Protein AF-A0A2E5DE38-F1 (afdb_monomer)

Sequence (258 aa):
MAAGGYLSNTHIRLGDSFLETVCPTDTAWKNSSTQTRLLERHGDCGYMAIVQVPDVSLASRSMAEQGSGRGIVAGDWNVCPGSPGTGLAGVESGRYVLGEPLPKEPDTLSGVNVQFHPVDFGTLAEIQENWPGQGDFPTNKGAYFPAGNTWQNDVNARPHGRVTTGF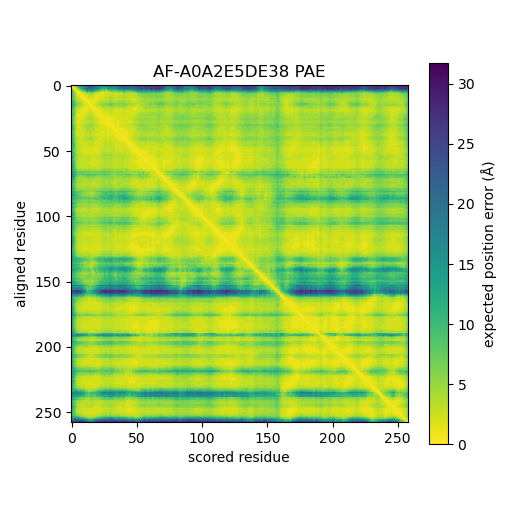AAVEIAPRDGDPEEICQRWMNGLGAGCSINPEEPTVLRLSGGQTMRFIEPQPDKKTGVVGVDLWAAPGCDRKFDSMNFCGVTWTLVDHPSE

Solvent-accessible surface area (backbone atoms only — not comparable to full-atom values): 13798 Å² total; per-residue (Å²): 111,57,90,81,65,39,43,50,69,48,75,47,78,32,56,97,49,66,49,77,48,75,44,72,28,72,64,20,57,77,64,62,33,75,66,44,56,46,35,76,74,61,46,60,59,34,56,65,51,79,44,82,37,79,47,49,20,60,26,44,47,47,44,23,65,39,77,85,45,79,35,69,76,47,39,40,34,38,38,24,64,44,53,79,35,73,43,66,64,77,60,45,73,48,77,54,58,92,46,51,70,76,74,82,59,86,67,35,30,17,30,34,43,41,28,33,54,34,76,46,56,24,20,33,38,30,43,33,27,39,28,55,45,51,91,47,62,76,76,42,64,32,30,47,65,79,76,32,25,50,56,43,70,54,63,84,77,55,74,54,52,75,55,34,46,22,67,39,32,41,28,30,15,24,81,52,78,57,35,44,62,29,33,48,45,51,45,64,14,63,41,81,65,41,49,63,45,88,92,43,53,25,34,33,37,39,60,80,73,29,37,42,36,36,39,82,54,53,89,98,54,78,54,11,32,39,33,38,32,27,21,39,24,87,92,37,77,77,88,57,61,64,48,79,54,58,67,20,39,38,32,56,37,78,63,81,80,129

Secondary structure (DSSP, 8-state):
--TTSSEEEEEEEETTEEEEEEEE-HHHHHTT-HHHHHHHHHSS-B-EEEEE-S-HHHHHHHHHTSTT---EEEEEEEEEES-TTS--TT-EEEE--TTPPPP--TTEEEEEEEEE-HHHHSSEEEEEEEES-GGGTTS-----GGG-TTTTTTSSS---BTTEEEEEEEEEE-SSS-HHHHHHHHHHHH-TT-EEETTEEEEEEPTTS-EEEE-PPPTTS--EEEEEEEEEPTT---S-SEEEETTEEEEE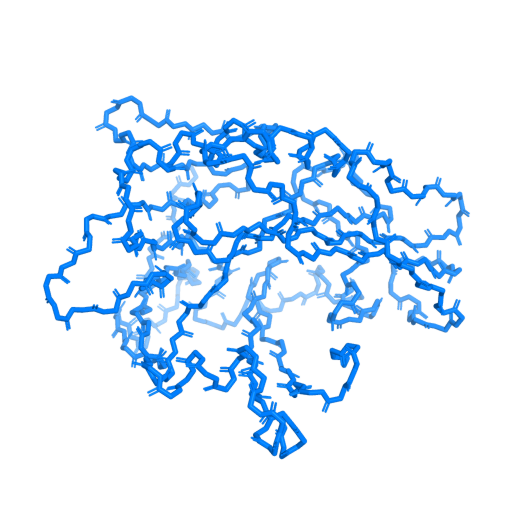EPPPP-

Foldseek 3Di:
DPPPQQWDWDWDDAALDTDIDIDGDPVCVVVVHPVNVVCVVANQDAFEDEAEALWQLQLQVLLCCFDPNVGFPFKKKWKDFAAQQPWQPPIDMDGDDRNDTWDADPRMKMKMKTWDDCQGQQHTYIYMYIPDASVVPPVGQGAPPVNISNSNVCNPVDDNPLWFNGWQEWEFARPDDDLLNSLVSSCSNRPDQWDADPVQSNWIQHNVNHIYGYDHDDPPADGTTAETETETDPPHPNPDQWDDDSNHIYGYDHDPDD

pLDDT: mean 88.35, std 11.02, range [34.78, 98.62]

Mean predicted aligned error: 5.44 Å

Radius of gyration: 17.99 Å; Cα contacts (8 Å, |Δi|>4): 592; chains: 1; bounding box: 47×46×49 Å

Nearest PDB structures (foldseek):
  3zi1-assembly1_A  TM=4.438E-01  e=8.861E-05  Homo sapiens
  5ywg-assembly1_B  TM=5.380E-01  e=1.155E-03  Arabidopsis thaliana
  5ywk-assembly1_A  TM=5.449E-01  e=1.155E-03  Arabidopsis thaliana
  7x8e-assembly3_D-3  TM=5.743E-01  e=1.962E-01  Pseudomonas fluorescens

Structure (mmCIF, N/CA/C/O backbone):
data_AF-A0A2E5DE38-F1
#
_entry.id   AF-A0A2E5DE38-F1
#
loop_
_atom_site.group_PDB
_atom_site.id
_atom_site.type_symbol
_atom_site.label_atom_id
_atom_site.label_alt_id
_atom_site.label_comp_id
_atom_site.label_asym_id
_atom_site.label_entity_id
_atom_site.label_seq_id
_atom_site.pdbx_PDB_ins_code
_atom_site.Cartn_x
_atom_site.Cartn_y
_atom_site.Cartn_z
_atom_site.occupancy
_atom_site.B_iso_or_equiv
_atom_site.auth_seq_id
_atom_site.auth_comp_id
_atom_site.auth_asym_id
_atom_site.auth_atom_id
_atom_site.pdbx_PDB_model_num
ATOM 1 N N . MET A 1 1 ? 15.649 -5.491 -1.114 1.00 34.78 1 MET A N 1
ATOM 2 C CA . MET A 1 1 ? 16.265 -4.713 -0.016 1.00 34.78 1 MET A CA 1
ATOM 3 C C . MET A 1 1 ? 15.831 -3.274 -0.187 1.00 34.78 1 MET A C 1
ATOM 5 O O . MET A 1 1 ? 16.042 -2.744 -1.271 1.00 34.78 1 MET A O 1
ATOM 9 N N . ALA A 1 2 ? 15.197 -2.675 0.822 1.00 40.34 2 ALA A N 1
ATOM 10 C CA . ALA A 1 2 ? 14.827 -1.262 0.783 1.00 40.34 2 ALA A CA 1
ATOM 11 C C . ALA A 1 2 ? 16.063 -0.390 0.482 1.00 40.34 2 ALA A C 1
ATOM 13 O O . ALA A 1 2 ? 17.106 -0.511 1.136 1.00 40.34 2 ALA A O 1
ATOM 14 N N . ALA A 1 3 ? 15.957 0.448 -0.548 1.00 44.53 3 ALA A N 1
ATOM 15 C CA . ALA A 1 3 ? 17.033 1.303 -1.026 1.00 44.53 3 ALA A CA 1
ATOM 16 C C . ALA A 1 3 ? 17.465 2.275 0.089 1.00 44.53 3 ALA A C 1
ATOM 18 O O . ALA A 1 3 ? 16.695 3.124 0.526 1.00 44.53 3 ALA A O 1
ATOM 19 N N . GLY A 1 4 ? 18.693 2.120 0.590 1.00 57.31 4 GLY A N 1
ATOM 20 C CA . GLY A 1 4 ? 19.307 3.051 1.545 1.00 57.31 4 GLY A CA 1
ATOM 21 C C . GLY A 1 4 ? 19.894 2.423 2.810 1.00 57.31 4 GLY A C 1
ATOM 22 O O . GLY A 1 4 ? 20.595 3.115 3.538 1.00 57.31 4 GLY A O 1
ATOM 23 N N . GLY A 1 5 ? 19.646 1.139 3.097 1.00 72.81 5 GLY A N 1
ATOM 24 C CA . GLY A 1 5 ? 20.244 0.456 4.260 1.00 72.81 5 GLY A CA 1
ATOM 25 C C . GLY A 1 5 ? 19.697 0.897 5.629 1.00 72.81 5 GLY A C 1
ATOM 26 O O . GLY A 1 5 ? 20.216 0.484 6.665 1.00 72.81 5 GLY A O 1
ATOM 27 N N . TYR A 1 6 ? 18.640 1.714 5.649 1.00 85.00 6 TYR A N 1
ATOM 28 C CA . TYR A 1 6 ? 17.947 2.156 6.867 1.00 85.00 6 TYR A CA 1
ATOM 29 C C . TYR A 1 6 ? 16.904 1.153 7.364 1.00 85.00 6 TYR A C 1
ATOM 31 O O . TYR A 1 6 ? 16.484 1.216 8.515 1.00 85.00 6 TYR A O 1
ATOM 39 N N . LEU A 1 7 ? 16.468 0.232 6.511 1.00 88.44 7 LEU A N 1
ATOM 40 C CA . LEU A 1 7 ? 15.405 -0.710 6.822 1.00 88.44 7 LEU A CA 1
ATOM 41 C C . LEU A 1 7 ? 15.826 -2.113 6.400 1.00 88.44 7 LEU A C 1
ATOM 43 O O . LEU A 1 7 ? 16.381 -2.307 5.319 1.00 88.44 7 LEU A O 1
ATOM 47 N N . SER A 1 8 ? 15.538 -3.082 7.260 1.00 88.38 8 SER A N 1
ATOM 48 C CA . SER A 1 8 ? 15.478 -4.495 6.904 1.00 88.38 8 SER A CA 1
ATOM 49 C C . SER A 1 8 ? 14.017 -4.860 6.709 1.00 88.38 8 SER A C 1
ATOM 51 O O . SER A 1 8 ? 13.202 -4.607 7.594 1.00 88.38 8 SER A O 1
ATOM 53 N N . ASN A 1 9 ? 13.686 -5.434 5.558 1.00 86.62 9 ASN A N 1
ATOM 54 C CA . ASN A 1 9 ? 12.325 -5.818 5.225 1.00 86.62 9 ASN A CA 1
ATOM 55 C C . ASN A 1 9 ? 12.216 -7.306 4.888 1.00 86.62 9 ASN A C 1
ATOM 57 O O . ASN A 1 9 ? 13.127 -7.899 4.310 1.00 86.62 9 ASN A O 1
ATOM 61 N N . THR A 1 10 ? 11.084 -7.903 5.249 1.00 86.38 10 THR A N 1
ATOM 62 C CA . THR A 1 10 ? 10.680 -9.249 4.836 1.00 86.38 10 THR A CA 1
ATOM 63 C C . THR A 1 10 ? 9.296 -9.172 4.215 1.00 86.38 10 THR A C 1
ATOM 65 O O . THR A 1 10 ? 8.406 -8.520 4.749 1.00 86.38 10 THR A O 1
ATOM 68 N N . HIS A 1 11 ? 9.106 -9.866 3.097 1.00 84.69 11 HIS A N 1
ATOM 69 C CA . HIS A 1 11 ? 7.808 -9.976 2.445 1.00 84.69 11 HIS A CA 1
ATOM 70 C C . HIS A 1 11 ? 7.230 -11.365 2.699 1.00 84.69 11 HIS A C 1
ATOM 72 O O . HIS A 1 11 ? 7.828 -12.375 2.319 1.00 84.69 11 HIS A O 1
ATOM 78 N N . ILE A 1 12 ? 6.056 -11.417 3.318 1.00 84.12 12 ILE A N 1
ATOM 79 C CA . ILE A 1 12 ? 5.270 -12.633 3.506 1.00 84.12 12 ILE A CA 1
ATOM 80 C C . ILE A 1 12 ? 4.168 -12.619 2.454 1.00 84.12 12 ILE A C 1
ATOM 82 O O . ILE A 1 12 ? 3.332 -11.722 2.425 1.00 84.12 12 ILE A O 1
ATOM 86 N N . ARG A 1 13 ? 4.173 -13.606 1.560 1.00 79.69 13 ARG A N 1
ATOM 87 C CA . ARG A 1 13 ? 3.192 -13.677 0.472 1.00 79.69 13 ARG A CA 1
ATOM 88 C C . ARG A 1 13 ? 1.842 -14.151 0.993 1.00 79.69 13 ARG A C 1
ATOM 90 O O . ARG A 1 13 ? 1.793 -15.149 1.708 1.00 79.69 13 ARG A O 1
ATOM 97 N N . LEU A 1 14 ? 0.767 -13.485 0.584 1.00 81.69 14 LEU A N 1
ATOM 98 C CA . LEU A 1 14 ? -0.610 -13.818 0.947 1.00 81.69 14 LEU A CA 1
ATOM 99 C C . LEU A 1 14 ? -1.487 -13.693 -0.304 1.00 81.69 14 LEU A C 1
ATOM 101 O O . LEU A 1 14 ? -1.903 -12.598 -0.671 1.00 81.69 14 LEU A O 1
ATOM 105 N N . GLY A 1 15 ? -1.733 -14.819 -0.978 1.00 79.19 15 GLY A N 1
ATOM 106 C CA . GLY A 1 15 ? -2.467 -14.826 -2.246 1.00 79.19 15 GLY A CA 1
ATOM 107 C C . GLY A 1 15 ? -1.678 -14.165 -3.372 1.00 79.19 15 GLY A C 1
ATOM 108 O O . GLY A 1 15 ? -0.535 -14.544 -3.640 1.00 79.19 15 GLY A O 1
ATOM 109 N N . ASP A 1 16 ? -2.289 -13.187 -4.033 1.00 77.94 16 ASP A N 1
ATOM 110 C CA . ASP A 1 16 ? -1.681 -12.295 -5.030 1.00 77.94 16 ASP A CA 1
ATOM 111 C C . ASP A 1 16 ? -0.950 -11.088 -4.410 1.00 77.94 16 ASP A C 1
ATOM 113 O O . ASP A 1 16 ? -0.165 -10.427 -5.088 1.00 77.94 16 ASP A O 1
ATOM 117 N N . SER A 1 17 ? -1.128 -10.876 -3.110 1.00 83.69 17 SER A N 1
ATOM 118 C CA . SER A 1 17 ? -0.640 -9.741 -2.334 1.00 83.69 17 SER A CA 1
ATOM 119 C C . SER A 1 17 ? 0.489 -10.152 -1.373 1.00 83.69 17 SER A C 1
ATOM 121 O O . SER A 1 17 ? 0.956 -11.301 -1.362 1.00 83.69 17 SER A O 1
ATOM 123 N N . PHE A 1 18 ? 0.966 -9.221 -0.545 1.00 85.56 18 PHE A N 1
ATOM 124 C CA . PHE A 1 18 ? 1.976 -9.504 0.477 1.00 85.56 18 PHE A CA 1
ATOM 125 C C . PHE A 1 18 ? 1.808 -8.631 1.718 1.00 85.56 18 PHE A C 1
ATOM 127 O O . PHE A 1 18 ? 1.312 -7.511 1.659 1.00 85.56 18 PHE A O 1
ATOM 134 N N . LEU A 1 19 ? 2.270 -9.160 2.844 1.00 89.75 19 LEU A N 1
ATOM 135 C CA . LEU A 1 19 ? 2.581 -8.402 4.043 1.00 89.75 19 LEU A CA 1
ATOM 136 C C . LEU A 1 19 ? 4.065 -8.050 4.005 1.00 89.75 19 LEU A C 1
ATOM 138 O O . LEU A 1 19 ? 4.909 -8.945 3.958 1.00 89.75 19 LEU A O 1
ATOM 142 N N . GLU A 1 20 ? 4.390 -6.765 4.055 1.00 90.69 20 GLU A N 1
ATOM 143 C CA . GLU A 1 20 ? 5.756 -6.323 4.308 1.00 90.69 20 GLU A CA 1
ATOM 144 C C . GLU A 1 20 ? 5.940 -6.070 5.807 1.00 90.69 20 GLU A C 1
ATOM 146 O O . GLU A 1 20 ? 5.238 -5.259 6.409 1.00 90.69 20 GLU A O 1
ATOM 151 N N . THR A 1 21 ? 6.892 -6.770 6.421 1.00 91.50 21 THR A N 1
ATOM 152 C CA . THR A 1 21 ? 7.373 -6.447 7.764 1.00 91.50 21 THR A CA 1
ATOM 153 C C . THR A 1 21 ? 8.684 -5.696 7.644 1.00 91.50 21 THR A C 1
ATOM 155 O O . THR A 1 21 ? 9.598 -6.116 6.932 1.00 91.50 21 THR A O 1
ATOM 158 N N . VAL A 1 22 ? 8.776 -4.564 8.334 1.00 90.94 22 VAL A N 1
ATOM 159 C CA . VAL A 1 22 ? 9.909 -3.650 8.219 1.00 90.94 22 VAL A CA 1
ATOM 160 C C . VAL A 1 22 ? 10.449 -3.338 9.605 1.00 90.94 22 VAL A C 1
ATOM 162 O O . VAL A 1 22 ? 9.696 -2.997 10.513 1.00 90.94 22 VAL A O 1
ATOM 165 N N . CYS A 1 23 ? 11.766 -3.432 9.757 1.00 92.00 23 CYS A N 1
ATOM 166 C CA . CYS A 1 23 ? 12.478 -3.082 10.976 1.00 92.00 23 CYS A CA 1
ATOM 167 C C . CYS A 1 23 ? 13.606 -2.085 10.657 1.00 92.00 23 CYS A C 1
ATOM 169 O O . CYS A 1 23 ? 14.393 -2.338 9.736 1.00 92.00 23 CYS A O 1
ATOM 171 N N . PRO A 1 24 ? 13.718 -0.954 11.378 1.00 93.50 24 PRO A N 1
ATOM 172 C CA . PRO A 1 24 ? 14.843 -0.039 11.222 1.00 93.50 24 PRO A CA 1
ATOM 173 C C . PRO A 1 24 ? 16.179 -0.690 11.587 1.00 93.50 24 PRO A C 1
ATOM 175 O O . PRO A 1 24 ? 16.283 -1.407 12.579 1.00 93.50 24 PRO A O 1
ATOM 178 N N . THR A 1 25 ? 17.218 -0.412 10.802 1.00 94.19 25 THR A N 1
ATOM 179 C CA . THR A 1 25 ? 18.588 -0.862 11.091 1.00 94.19 25 THR A CA 1
ATOM 180 C C . THR A 1 25 ? 19.239 -0.010 12.181 1.00 94.19 25 THR A C 1
ATOM 182 O O . THR A 1 25 ? 18.780 1.089 12.493 1.00 94.19 25 THR A O 1
ATOM 185 N N . ASP A 1 26 ? 20.382 -0.453 12.708 1.00 93.25 26 ASP A N 1
ATOM 186 C CA . ASP A 1 26 ? 21.173 0.324 13.675 1.00 93.25 26 ASP A CA 1
ATOM 187 C C . ASP A 1 26 ? 21.533 1.725 13.158 1.00 93.25 26 ASP A C 1
ATOM 189 O O . ASP A 1 26 ? 21.569 2.698 13.912 1.00 93.25 26 ASP A O 1
ATOM 193 N N . THR A 1 27 ? 21.755 1.855 11.845 1.00 93.19 27 THR A N 1
ATOM 194 C CA . THR A 1 27 ? 22.021 3.156 11.214 1.00 93.19 27 THR A CA 1
ATOM 195 C C . THR A 1 27 ? 20.797 4.069 11.286 1.00 93.19 27 THR A C 1
ATOM 197 O O . THR A 1 27 ? 20.932 5.266 11.542 1.00 93.19 27 THR A O 1
ATOM 200 N N . ALA A 1 28 ? 19.594 3.516 11.122 1.00 93.75 28 ALA A N 1
ATOM 201 C CA . ALA A 1 28 ? 18.357 4.276 11.245 1.00 93.75 28 ALA A CA 1
ATOM 202 C C . ALA A 1 28 ? 18.096 4.760 12.672 1.00 93.75 28 ALA A C 1
ATOM 204 O O . ALA A 1 28 ? 17.649 5.896 12.846 1.00 93.75 28 ALA A O 1
ATOM 205 N N . TRP A 1 29 ? 18.428 3.939 13.673 1.00 94.06 29 TRP A N 1
ATOM 206 C CA . TRP A 1 29 ? 18.372 4.315 15.088 1.00 94.06 29 TRP A CA 1
ATOM 207 C C . TRP A 1 29 ? 19.371 5.411 15.425 1.00 94.06 29 TRP A C 1
ATOM 209 O O . TRP A 1 29 ? 18.989 6.433 15.993 1.00 94.06 29 TRP A O 1
ATOM 219 N N . LYS A 1 30 ? 20.626 5.256 14.991 1.00 94.81 30 LYS A N 1
ATOM 220 C CA . LYS A 1 30 ? 21.675 6.261 15.192 1.00 94.81 30 LYS A CA 1
ATOM 221 C C . LYS A 1 30 ? 21.290 7.635 14.635 1.00 94.81 30 LYS A C 1
ATOM 223 O O . LYS A 1 30 ? 21.649 8.650 15.222 1.00 94.81 30 LYS A O 1
ATOM 228 N N . ASN A 1 31 ? 20.569 7.657 13.515 1.00 93.62 31 ASN A N 1
ATOM 229 C CA . ASN A 1 31 ? 20.205 8.885 12.811 1.00 93.62 31 ASN A CA 1
ATOM 230 C C . ASN A 1 31 ? 18.774 9.365 13.105 1.00 93.62 31 ASN A C 1
ATOM 232 O O . ASN A 1 31 ? 18.313 10.299 12.451 1.00 93.62 31 ASN A O 1
ATOM 236 N N . SER A 1 32 ? 18.058 8.731 14.041 1.00 93.50 32 SER A N 1
ATOM 237 C CA . SER A 1 32 ? 16.675 9.082 14.402 1.00 93.50 32 SER A CA 1
ATOM 238 C C . SER A 1 32 ? 15.755 9.254 13.182 1.00 93.50 32 SER A C 1
ATOM 240 O O . SER A 1 32 ? 15.046 10.257 13.035 1.00 93.50 32 SER A O 1
ATOM 242 N N . SER A 1 33 ? 15.779 8.268 12.284 1.00 92.38 33 SER A N 1
ATOM 243 C CA . SER A 1 33 ? 14.947 8.231 11.074 1.00 92.38 33 SER A CA 1
ATOM 244 C C . SER A 1 33 ? 13.444 8.431 11.352 1.00 92.38 33 SER A C 1
ATOM 246 O O . SER A 1 33 ? 12.963 8.390 12.487 1.00 92.38 33 SER A O 1
ATOM 248 N N . THR A 1 34 ? 12.650 8.654 10.304 1.00 89.75 34 THR A N 1
ATOM 249 C CA . THR A 1 34 ? 11.184 8.762 10.440 1.00 89.75 34 THR A CA 1
ATOM 250 C C . THR A 1 34 ? 10.567 7.497 11.041 1.00 89.75 34 THR A C 1
ATOM 252 O O . THR A 1 34 ? 9.686 7.596 11.893 1.00 89.75 34 THR A O 1
ATOM 255 N N . GLN A 1 35 ? 11.065 6.327 10.647 1.00 90.12 35 GLN A N 1
ATOM 256 C CA . GLN A 1 35 ? 10.569 5.022 11.071 1.00 90.12 35 GLN A CA 1
ATOM 257 C C . GLN A 1 35 ? 10.896 4.744 12.541 1.00 90.12 35 GLN A C 1
ATOM 259 O O . GLN A 1 35 ? 10.037 4.277 13.282 1.00 90.12 35 GLN A O 1
ATOM 264 N N . THR A 1 36 ? 12.094 5.100 13.010 1.00 94.25 36 THR A N 1
ATOM 265 C CA . THR A 1 36 ? 12.445 4.926 14.431 1.00 94.25 36 THR A CA 1
ATOM 266 C C . THR A 1 36 ? 11.630 5.854 15.320 1.00 94.25 36 THR A C 1
ATOM 268 O O . THR A 1 36 ? 11.074 5.409 16.316 1.00 94.25 36 THR A O 1
ATOM 271 N N . ARG A 1 37 ? 11.432 7.111 14.901 1.00 94.12 37 ARG A N 1
ATOM 272 C CA . ARG A 1 37 ? 10.549 8.054 15.605 1.00 94.12 37 ARG A CA 1
ATOM 273 C C . ARG A 1 37 ? 9.089 7.594 15.630 1.00 94.12 37 ARG A C 1
ATOM 275 O O . ARG A 1 37 ? 8.354 7.939 16.551 1.00 94.12 37 ARG A O 1
ATOM 282 N N . LEU A 1 38 ? 8.636 6.863 14.609 1.00 92.06 38 LEU A N 1
ATOM 283 C CA . LEU A 1 38 ? 7.310 6.243 14.599 1.00 92.06 38 LEU A CA 1
ATOM 284 C C . LEU A 1 38 ? 7.216 5.147 15.671 1.00 92.06 38 LEU A C 1
ATOM 286 O O . LEU A 1 38 ? 6.287 5.181 16.477 1.00 92.06 38 LEU A O 1
ATOM 290 N N . LEU A 1 39 ? 8.196 4.239 15.716 1.00 93.62 39 LEU A N 1
ATOM 291 C CA . LEU A 1 39 ? 8.251 3.159 16.707 1.00 93.62 39 LEU A CA 1
ATOM 292 C C . LEU A 1 39 ? 8.395 3.685 18.140 1.00 93.62 39 LEU A C 1
ATOM 294 O O . LEU A 1 39 ? 7.721 3.187 19.033 1.00 93.62 39 LEU A O 1
ATOM 298 N N . GLU A 1 40 ? 9.194 4.728 18.371 1.00 95.06 40 GLU A N 1
ATOM 299 C CA . GLU A 1 40 ? 9.314 5.367 19.692 1.00 95.06 40 GLU A CA 1
ATOM 300 C C . GLU A 1 40 ? 7.965 5.882 20.216 1.00 95.06 40 GLU A C 1
ATOM 302 O O . GLU A 1 40 ? 7.709 5.839 21.417 1.00 95.06 40 GLU A O 1
ATOM 307 N N . ARG A 1 41 ? 7.085 6.355 19.323 1.00 91.62 41 ARG A N 1
ATOM 308 C CA . ARG A 1 41 ? 5.766 6.882 19.700 1.00 91.62 41 ARG A CA 1
ATOM 309 C C . ARG A 1 41 ? 4.687 5.816 19.836 1.00 91.62 41 ARG A C 1
ATOM 311 O O . ARG A 1 41 ? 3.761 6.005 20.618 1.00 91.62 41 ARG A O 1
ATOM 318 N N . HIS A 1 42 ? 4.745 4.755 19.036 1.00 91.06 42 HIS A N 1
ATOM 319 C CA . HIS A 1 42 ? 3.607 3.843 18.862 1.00 91.06 42 HIS A CA 1
ATOM 320 C C . HIS A 1 42 ? 3.935 2.367 19.116 1.00 91.06 42 HIS A C 1
ATOM 322 O O . HIS A 1 42 ? 3.021 1.535 19.147 1.00 91.06 42 HIS A O 1
ATOM 328 N N . GLY A 1 43 ? 5.211 2.031 19.319 1.00 93.75 43 GLY A N 1
ATOM 329 C CA . GLY A 1 43 ? 5.712 0.662 19.239 1.00 93.75 43 GLY A CA 1
ATOM 330 C C . GLY A 1 43 ? 5.419 0.040 17.871 1.00 93.75 43 GLY A C 1
ATOM 331 O O . GLY A 1 43 ? 5.175 0.747 16.890 1.00 93.75 43 GLY A O 1
ATOM 332 N N . ASP A 1 44 ? 5.380 -1.289 17.824 1.00 94.56 44 ASP A N 1
ATOM 333 C CA . ASP A 1 44 ? 4.977 -2.037 16.630 1.00 94.56 44 ASP A CA 1
ATOM 334 C C . ASP A 1 44 ? 3.574 -1.626 16.168 1.00 94.56 44 ASP A C 1
ATOM 336 O O . ASP A 1 44 ? 2.635 -1.598 16.970 1.00 94.56 44 ASP A O 1
ATOM 340 N N . CYS A 1 45 ? 3.410 -1.293 14.891 1.00 94.31 45 CYS A N 1
ATOM 341 C CA . CYS A 1 45 ? 2.131 -0.848 14.344 1.00 94.31 45 CYS A CA 1
ATOM 342 C C . CYS A 1 45 ? 2.029 -1.098 12.837 1.00 94.31 45 CYS A C 1
ATOM 344 O O . CYS A 1 45 ? 3.039 -1.203 12.138 1.00 94.31 45 CYS A O 1
ATOM 346 N N . GLY A 1 46 ? 0.795 -1.139 12.331 1.00 95.06 46 GLY A N 1
ATOM 347 C CA . GLY A 1 46 ? 0.522 -1.026 10.906 1.00 95.06 46 GLY A CA 1
ATOM 348 C C . GLY A 1 46 ? 0.563 0.443 10.486 1.00 95.06 46 GLY A C 1
ATOM 349 O O . GLY A 1 46 ? -0.205 1.262 10.990 1.00 95.06 46 GLY A O 1
ATOM 350 N N . TYR A 1 47 ? 1.468 0.796 9.574 1.00 92.88 47 TYR A N 1
ATOM 351 C CA . TYR A 1 47 ? 1.739 2.201 9.247 1.00 92.88 47 TYR A CA 1
ATOM 352 C C . TYR A 1 47 ? 1.494 2.579 7.786 1.00 92.88 47 TYR A C 1
ATOM 354 O O . TYR A 1 47 ? 1.544 3.766 7.471 1.00 92.88 47 TYR A O 1
ATOM 362 N N . MET A 1 48 ? 1.268 1.599 6.906 1.00 95.50 48 MET A N 1
ATOM 363 C CA . MET A 1 48 ? 1.162 1.812 5.465 1.00 95.50 48 MET A CA 1
ATOM 364 C C . MET A 1 48 ? 0.173 0.841 4.824 1.00 95.50 48 MET A C 1
ATOM 366 O O . MET A 1 48 ? 0.089 -0.316 5.235 1.00 95.50 48 MET A O 1
ATOM 370 N N . ALA A 1 49 ? -0.546 1.323 3.813 1.00 96.75 49 ALA A N 1
ATOM 371 C CA . ALA A 1 49 ? -1.356 0.512 2.911 1.00 96.75 49 ALA A CA 1
ATOM 372 C C . ALA A 1 49 ? -0.903 0.779 1.470 1.00 96.75 49 ALA A C 1
ATOM 374 O O . ALA A 1 49 ? -0.826 1.937 1.059 1.00 96.75 49 ALA A O 1
ATOM 375 N N . ILE A 1 50 ? -0.593 -0.291 0.733 1.00 94.44 50 ILE A N 1
ATOM 376 C CA . ILE A 1 50 ? -0.112 -0.234 -0.652 1.00 94.44 50 ILE A CA 1
ATOM 377 C C . ILE A 1 50 ? -1.224 -0.746 -1.565 1.00 94.44 50 ILE A C 1
ATOM 379 O O . ILE A 1 50 ? -1.715 -1.857 -1.365 1.00 94.44 50 ILE A O 1
ATOM 383 N N . VAL A 1 51 ? -1.618 0.045 -2.563 1.00 94.06 51 VAL A N 1
ATOM 384 C CA . VAL A 1 51 ? -2.674 -0.319 -3.515 1.00 94.06 51 VAL A CA 1
ATOM 385 C C . VAL A 1 51 ? -2.151 -0.243 -4.942 1.00 94.06 51 VAL A C 1
ATOM 387 O O . VAL A 1 51 ? -1.566 0.751 -5.369 1.00 94.06 51 VAL A O 1
ATOM 390 N N . GLN A 1 52 ? 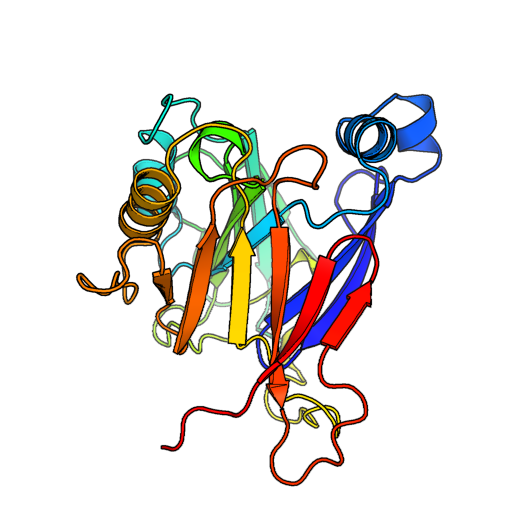-2.374 -1.308 -5.706 1.00 90.81 52 GLN A N 1
ATOM 391 C CA . GLN A 1 52 ? -2.003 -1.332 -7.112 1.00 90.81 52 GLN A CA 1
ATOM 392 C C . GLN A 1 52 ? -2.965 -0.476 -7.942 1.00 90.81 52 GLN A C 1
ATOM 394 O O . GLN A 1 52 ? -4.181 -0.565 -7.779 1.00 90.81 52 GLN A O 1
ATOM 399 N N . VAL A 1 53 ? -2.422 0.313 -8.867 1.00 92.56 53 VAL A N 1
ATOM 400 C CA . VAL A 1 53 ? -3.173 1.159 -9.800 1.00 92.56 53 VAL A CA 1
ATOM 401 C C . VAL A 1 53 ? -2.763 0.855 -11.246 1.00 92.56 53 VAL A C 1
ATOM 403 O O . VAL A 1 53 ? -1.620 0.462 -11.489 1.00 92.56 53 VAL A O 1
ATOM 406 N N . PRO A 1 54 ? -3.670 1.027 -12.224 1.00 90.38 54 PRO A N 1
ATOM 407 C CA . PRO A 1 54 ? -3.357 0.780 -13.632 1.00 90.38 54 PRO A CA 1
ATOM 408 C C . PRO A 1 54 ? -2.570 1.923 -14.293 1.00 90.38 54 PRO A C 1
ATOM 410 O O . PRO A 1 54 ? -1.962 1.711 -15.339 1.00 90.38 54 PRO A O 1
ATOM 413 N N . ASP A 1 55 ? -2.613 3.128 -13.715 1.00 92.69 55 ASP A N 1
ATOM 414 C CA . ASP A 1 55 ? -1.928 4.323 -14.213 1.00 92.69 55 ASP A CA 1
ATOM 415 C C . ASP A 1 55 ? -1.528 5.219 -13.034 1.00 92.69 55 ASP A C 1
ATOM 417 O O . ASP A 1 55 ? -2.356 5.917 -12.435 1.00 92.69 55 ASP A O 1
ATOM 421 N N . VAL A 1 56 ? -0.240 5.202 -12.693 1.00 94.38 56 VAL A N 1
ATOM 422 C CA . VAL A 1 56 ? 0.305 5.996 -11.591 1.00 94.38 56 VAL A CA 1
ATOM 423 C C . VAL A 1 56 ? 0.279 7.488 -11.896 1.00 94.38 56 VAL A C 1
ATOM 425 O O . VAL A 1 56 ? 0.144 8.298 -10.981 1.00 94.38 56 VAL A O 1
ATOM 428 N N . SER A 1 57 ? 0.351 7.878 -13.170 1.00 95.56 57 SER A N 1
ATOM 429 C CA . SER A 1 57 ? 0.358 9.282 -13.578 1.00 95.56 57 SER A CA 1
ATOM 430 C C . SER A 1 57 ? -0.974 9.946 -13.227 1.00 95.56 57 SER A C 1
ATOM 432 O O . SER A 1 57 ? -1.004 11.030 -12.642 1.00 95.56 57 SER A O 1
ATOM 434 N N . LEU A 1 58 ? -2.088 9.269 -13.527 1.00 95.31 58 LEU A N 1
ATOM 435 C CA . LEU A 1 58 ? -3.438 9.748 -13.241 1.00 95.31 58 LEU A CA 1
ATOM 436 C C . LEU A 1 58 ? -3.742 9.680 -11.746 1.00 95.31 58 LEU A C 1
ATOM 438 O O . LEU A 1 58 ? -4.156 10.686 -11.167 1.00 95.31 58 LEU A O 1
ATOM 442 N N . ALA A 1 59 ? -3.486 8.527 -11.125 1.00 96.00 59 ALA A N 1
ATOM 443 C CA . ALA A 1 59 ? -3.760 8.325 -9.709 1.00 96.00 59 ALA A CA 1
ATOM 444 C C . ALA A 1 59 ? -2.940 9.284 -8.832 1.00 96.00 59 ALA A C 1
ATOM 446 O O . ALA A 1 59 ? -3.482 9.907 -7.923 1.00 96.00 59 ALA A O 1
ATOM 447 N N . SER A 1 60 ? -1.653 9.488 -9.141 1.00 97.00 60 SER A N 1
ATOM 448 C CA . SER A 1 60 ? -0.807 10.376 -8.338 1.00 97.00 60 SER A CA 1
ATOM 449 C C . SER A 1 60 ? -1.220 11.844 -8.420 1.00 97.00 60 SER A C 1
ATOM 451 O O . SER A 1 60 ? -1.233 12.502 -7.382 1.00 97.00 60 SER A O 1
ATOM 453 N N . ARG A 1 61 ? -1.613 12.354 -9.601 1.00 96.38 61 ARG A N 1
ATOM 454 C CA . ARG A 1 61 ? -2.191 13.706 -9.733 1.00 96.38 61 ARG A CA 1
ATOM 455 C C . ARG A 1 61 ? -3.446 13.847 -8.879 1.00 96.38 61 ARG A C 1
ATOM 457 O O . ARG A 1 61 ? -3.529 14.766 -8.073 1.00 96.38 61 ARG A O 1
ATOM 464 N N . SER A 1 62 ? -4.374 12.897 -9.021 1.00 96.19 62 SER A N 1
ATOM 465 C CA . SER A 1 62 ? -5.626 12.897 -8.262 1.00 96.19 62 SER A CA 1
ATOM 466 C C . SER A 1 62 ? -5.374 12.861 -6.754 1.00 96.19 62 SER A C 1
ATOM 468 O O . SER A 1 62 ? -5.970 13.627 -6.008 1.00 96.19 62 SER A O 1
ATOM 470 N N . MET A 1 63 ? -4.469 12.007 -6.271 1.00 97.06 63 MET A N 1
ATOM 471 C CA . MET A 1 63 ? -4.177 11.905 -4.838 1.00 97.06 63 MET A CA 1
ATOM 472 C C . MET A 1 63 ? -3.439 13.131 -4.287 1.00 97.06 63 MET A C 1
ATOM 474 O O . MET A 1 63 ? -3.694 13.532 -3.155 1.00 97.06 63 MET A O 1
ATOM 478 N N . ALA A 1 64 ? -2.549 13.748 -5.067 1.00 96.44 64 ALA A N 1
ATOM 479 C CA . ALA A 1 64 ? -1.728 14.871 -4.614 1.00 96.44 64 ALA A CA 1
ATOM 480 C C . ALA A 1 64 ? -2.531 16.143 -4.297 1.00 96.44 64 ALA A C 1
ATOM 482 O O . ALA A 1 64 ? -2.113 16.928 -3.444 1.00 96.44 64 ALA A O 1
ATOM 483 N N . GLU A 1 65 ? -3.662 16.346 -4.975 1.00 94.88 65 GLU A N 1
ATOM 484 C CA . GLU A 1 65 ? -4.514 17.534 -4.831 1.00 94.88 65 GLU A CA 1
ATOM 485 C C . GLU A 1 65 ? -5.563 17.399 -3.714 1.00 94.88 65 GLU A C 1
ATOM 487 O O . GLU A 1 65 ? -6.265 18.359 -3.399 1.00 94.88 65 GLU A O 1
ATOM 492 N N . GLN A 1 66 ? -5.679 16.221 -3.097 1.00 94.81 66 GLN A N 1
ATOM 493 C CA . GLN A 1 66 ? -6.715 15.935 -2.109 1.00 94.81 66 GLN A CA 1
ATOM 494 C C . GLN A 1 66 ? -6.324 16.306 -0.676 1.00 94.81 66 GLN A C 1
ATOM 496 O O . GLN A 1 66 ? -5.150 16.417 -0.319 1.00 94.81 66 GLN A O 1
ATOM 501 N N . GLY A 1 67 ? -7.345 16.484 0.168 1.00 90.69 67 GLY A N 1
ATOM 502 C CA . GLY A 1 67 ? -7.173 16.833 1.576 1.00 90.69 67 GLY A CA 1
ATOM 503 C C . GLY A 1 67 ? -6.445 18.166 1.748 1.00 90.69 67 GLY A C 1
ATOM 504 O O . GLY A 1 67 ? -6.877 19.200 1.246 1.00 90.69 67 GLY A O 1
ATOM 505 N N . SER A 1 68 ? -5.331 18.138 2.470 1.00 91.50 68 SER A N 1
ATOM 506 C CA . SER A 1 68 ? -4.466 19.292 2.708 1.00 91.50 68 SER A CA 1
ATOM 507 C C . SER A 1 68 ? -3.580 19.670 1.514 1.00 91.50 68 SER A C 1
ATOM 509 O O . SER A 1 68 ? -2.874 20.676 1.596 1.00 91.50 68 SER A O 1
ATOM 511 N N . GLY A 1 69 ? -3.594 18.893 0.423 1.00 87.38 69 GLY A N 1
ATOM 512 C CA . GLY A 1 69 ? -2.858 19.207 -0.804 1.00 87.38 69 GLY A CA 1
ATOM 513 C C . GLY A 1 69 ? -1.338 19.184 -0.628 1.00 87.38 69 GLY A C 1
ATOM 514 O O . GLY A 1 69 ? -0.619 19.948 -1.269 1.00 87.38 69 GLY A O 1
ATOM 515 N N . ARG A 1 70 ? -0.823 18.339 0.277 1.00 89.50 70 ARG A N 1
ATOM 516 C CA . ARG A 1 70 ? 0.622 18.229 0.556 1.00 89.50 70 ARG A CA 1
ATOM 517 C C . ARG A 1 70 ? 1.428 17.623 -0.593 1.00 89.50 70 ARG A C 1
ATOM 519 O O . ARG A 1 70 ? 2.654 17.712 -0.567 1.00 89.50 70 ARG A O 1
ATOM 526 N N . GLY A 1 71 ? 0.766 17.012 -1.572 1.00 90.88 71 GLY A N 1
ATOM 527 C CA . GLY A 1 71 ? 1.416 16.275 -2.646 1.00 90.88 71 GLY A CA 1
ATOM 528 C C . GLY A 1 71 ? 2.049 14.964 -2.174 1.00 90.88 71 GLY A C 1
ATOM 529 O O . GLY A 1 71 ? 1.617 14.352 -1.194 1.00 90.88 71 GLY A O 1
ATOM 530 N N . ILE A 1 72 ? 3.074 14.519 -2.901 1.00 93.31 72 ILE A N 1
ATOM 531 C CA . ILE A 1 72 ? 3.786 13.268 -2.615 1.00 93.31 72 ILE A CA 1
ATOM 532 C C . ILE A 1 72 ? 4.831 13.480 -1.517 1.00 93.31 72 ILE A C 1
ATOM 534 O O . ILE A 1 72 ? 5.517 14.502 -1.486 1.00 93.31 72 ILE A O 1
ATOM 538 N N . VAL A 1 73 ? 4.988 12.498 -0.630 1.00 93.50 73 VAL A N 1
ATOM 539 C CA . VAL A 1 73 ? 6.057 12.506 0.387 1.00 93.50 73 VAL A CA 1
ATOM 540 C C . VAL A 1 73 ? 7.297 11.742 -0.072 1.00 93.50 73 VAL A C 1
ATOM 542 O O . VAL A 1 73 ? 8.407 12.063 0.350 1.00 93.50 73 VAL A O 1
ATOM 545 N N . ALA A 1 74 ? 7.113 10.750 -0.943 1.00 93.19 74 ALA A N 1
ATOM 546 C CA . ALA A 1 74 ? 8.173 9.992 -1.591 1.00 93.19 74 ALA A CA 1
ATOM 547 C C . ALA A 1 74 ? 7.641 9.338 -2.873 1.00 93.19 74 ALA A C 1
ATOM 549 O O . ALA A 1 74 ? 6.433 9.181 -3.045 1.00 93.19 74 ALA A O 1
ATOM 550 N N . GLY A 1 75 ? 8.546 8.946 -3.760 1.00 93.88 75 GLY A N 1
ATOM 551 C CA . GLY A 1 75 ? 8.214 8.133 -4.919 1.00 93.88 75 GLY A CA 1
ATOM 552 C C . GLY A 1 75 ? 9.457 7.806 -5.728 1.00 93.88 75 GLY A C 1
ATOM 553 O O . GLY A 1 75 ? 10.324 8.664 -5.933 1.00 93.88 75 GLY A O 1
ATOM 554 N N . ASP A 1 76 ? 9.537 6.565 -6.181 1.00 93.69 76 ASP A N 1
ATOM 555 C CA . ASP A 1 76 ? 10.676 6.029 -6.910 1.00 93.69 76 ASP A CA 1
ATOM 556 C C . ASP A 1 76 ? 10.193 5.163 -8.073 1.00 93.69 76 ASP A C 1
ATOM 558 O O . ASP A 1 76 ? 9.204 4.433 -7.968 1.00 93.69 76 ASP A O 1
ATOM 562 N N . TRP A 1 77 ? 10.916 5.233 -9.187 1.00 93.56 77 TRP A N 1
ATOM 563 C CA . TRP A 1 77 ? 10.733 4.345 -10.326 1.00 93.56 77 TRP A CA 1
ATOM 564 C C . TRP A 1 77 ? 11.925 3.409 -10.467 1.00 93.56 77 TRP A C 1
ATOM 566 O O . TRP A 1 77 ? 13.052 3.744 -10.095 1.00 93.56 77 TRP A O 1
ATOM 576 N N . ASN A 1 78 ? 11.668 2.234 -11.028 1.00 92.25 78 ASN A N 1
ATOM 577 C CA . ASN A 1 78 ? 12.674 1.241 -11.366 1.00 92.25 78 ASN A CA 1
ATOM 578 C C . ASN A 1 78 ? 12.398 0.700 -12.768 1.00 92.25 78 ASN A C 1
ATOM 580 O O . ASN A 1 78 ? 11.234 0.515 -13.125 1.00 92.25 78 ASN A O 1
ATOM 584 N N . VAL A 1 79 ? 13.457 0.426 -13.528 1.00 92.25 79 VAL A N 1
ATOM 585 C CA . VAL A 1 79 ? 13.405 -0.233 -14.838 1.00 92.25 79 VAL A CA 1
ATOM 586 C C . VAL A 1 79 ? 14.521 -1.272 -14.914 1.00 92.25 79 VAL A C 1
ATOM 588 O O . VAL A 1 79 ? 15.641 -1.007 -14.487 1.00 92.25 79 VAL A O 1
ATOM 591 N N . CYS A 1 80 ? 14.254 -2.456 -15.458 1.00 90.75 80 CYS A N 1
ATOM 592 C CA . CYS A 1 80 ? 15.303 -3.406 -15.829 1.00 90.75 80 CYS A CA 1
ATOM 593 C C . CYS A 1 80 ? 14.958 -4.144 -17.131 1.00 90.75 80 CYS A C 1
ATOM 595 O O . CYS A 1 80 ? 13.779 -4.328 -17.444 1.00 90.75 80 CYS A O 1
ATOM 597 N N . PRO A 1 81 ? 15.964 -4.582 -17.907 1.00 91.00 81 PRO A N 1
ATOM 598 C CA . PRO A 1 81 ? 15.728 -5.415 -19.079 1.00 91.00 81 PRO A CA 1
ATOM 599 C C . PRO A 1 81 ? 15.214 -6.802 -18.672 1.00 91.00 81 PRO A C 1
ATOM 601 O O . PRO A 1 81 ? 15.655 -7.380 -17.674 1.00 91.00 81 PRO A O 1
ATOM 604 N N . GLY A 1 82 ? 14.330 -7.373 -19.486 1.00 88.00 82 GLY A N 1
ATOM 605 C CA . GLY A 1 82 ? 13.859 -8.744 -19.346 1.00 88.00 82 GLY A CA 1
ATOM 606 C C . GLY A 1 82 ? 12.342 -8.864 -19.279 1.00 88.00 82 GLY A C 1
ATOM 607 O O . GLY A 1 82 ? 11.597 -8.085 -19.862 1.00 88.00 82 GLY A O 1
ATOM 608 N N . SER A 1 83 ? 11.887 -9.907 -18.589 1.00 85.69 83 SER A N 1
ATOM 609 C CA . SER A 1 83 ? 10.470 -10.252 -18.487 1.00 85.69 83 SER A CA 1
ATOM 610 C C . SER A 1 83 ? 10.133 -10.730 -17.072 1.00 85.69 83 SER A C 1
ATOM 612 O O . SER A 1 83 ? 11.040 -11.069 -16.300 1.00 85.69 83 SER A O 1
ATOM 614 N N . PRO A 1 84 ? 8.850 -10.728 -16.676 1.00 83.44 84 PRO A N 1
ATOM 615 C CA . PRO A 1 84 ? 8.451 -11.176 -15.346 1.00 83.44 84 PRO A CA 1
ATOM 616 C C . PRO A 1 84 ? 9.085 -12.526 -14.996 1.00 83.44 84 PRO A C 1
ATOM 618 O O . PRO A 1 84 ? 8.937 -13.485 -15.750 1.00 83.44 84 PRO A O 1
ATOM 621 N N . GLY A 1 85 ? 9.811 -12.603 -13.877 1.00 80.06 85 GLY A N 1
ATOM 622 C CA . GLY A 1 85 ? 10.483 -13.835 -13.451 1.00 80.06 85 GLY A CA 1
ATOM 623 C C . GLY A 1 85 ? 11.991 -13.914 -13.709 1.00 80.06 85 GLY A C 1
ATOM 624 O O . GLY A 1 85 ? 12.670 -14.733 -13.083 1.00 80.06 85 GLY A O 1
ATOM 625 N N . THR A 1 86 ? 12.550 -13.062 -14.577 1.00 83.25 86 THR A N 1
ATOM 626 C CA . THR A 1 86 ? 13.964 -13.153 -15.002 1.00 83.25 86 THR A CA 1
ATOM 627 C C . THR A 1 86 ? 14.972 -12.546 -14.019 1.00 83.25 86 THR A C 1
ATOM 629 O O . THR A 1 86 ? 16.177 -12.637 -14.243 1.00 83.25 86 THR A O 1
ATOM 632 N N . GLY A 1 87 ? 14.513 -11.943 -12.918 1.00 79.69 87 GLY A N 1
ATOM 633 C CA . GLY A 1 87 ? 15.367 -11.278 -11.924 1.00 79.69 87 GLY A CA 1
ATOM 634 C C . GLY A 1 87 ? 15.576 -9.778 -12.179 1.00 79.69 87 GLY A C 1
ATOM 635 O O . GLY A 1 87 ? 14.927 -9.193 -13.039 1.00 79.69 87 GLY A O 1
ATOM 636 N N . LEU A 1 88 ? 16.434 -9.140 -11.372 1.00 81.00 88 LEU A N 1
ATOM 637 C CA . LEU A 1 88 ? 16.645 -7.677 -11.331 1.00 81.00 88 LEU A CA 1
ATOM 638 C C . LEU A 1 88 ? 18.056 -7.253 -11.787 1.00 81.00 88 LEU A C 1
ATOM 640 O O . LEU A 1 88 ? 18.621 -6.282 -11.284 1.00 81.00 88 LEU A O 1
ATOM 644 N N . ALA A 1 89 ? 18.669 -8.011 -12.697 1.00 84.62 89 ALA A N 1
ATOM 645 C CA . ALA A 1 89 ? 19.973 -7.639 -13.237 1.00 84.62 89 ALA A CA 1
ATOM 646 C C . ALA A 1 89 ? 19.861 -6.349 -14.067 1.00 84.62 89 ALA A C 1
ATOM 648 O O . ALA A 1 89 ? 18.939 -6.206 -14.864 1.00 84.62 89 ALA A O 1
ATOM 649 N N . GLY A 1 90 ? 20.806 -5.422 -13.880 1.00 87.50 90 GLY A N 1
ATOM 650 C CA . GLY A 1 90 ? 20.825 -4.157 -14.621 1.00 87.50 90 GLY A CA 1
ATOM 651 C C . GLY A 1 90 ? 19.678 -3.209 -14.269 1.00 87.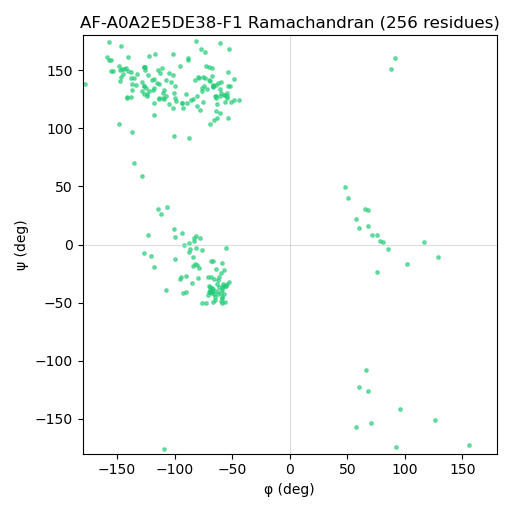50 90 GLY A C 1
ATOM 652 O O . GLY A 1 90 ? 19.238 -2.464 -15.135 1.00 87.50 90 GLY A O 1
ATOM 653 N N . VAL A 1 91 ? 19.165 -3.261 -13.034 1.00 90.25 91 VAL A N 1
ATOM 654 C CA . VAL A 1 91 ? 18.136 -2.317 -12.587 1.00 90.25 91 VAL A CA 1
ATOM 655 C C . VAL A 1 91 ? 18.669 -0.885 -12.565 1.00 90.25 91 VAL A C 1
ATOM 657 O O . VAL A 1 91 ? 19.682 -0.586 -11.931 1.00 90.25 91 VAL A O 1
ATOM 660 N N . GLU A 1 92 ? 17.947 -0.007 -13.246 1.00 92.00 92 GLU A N 1
ATOM 661 C CA . GLU A 1 92 ? 18.057 1.440 -13.156 1.00 92.00 92 GLU A CA 1
ATOM 662 C C . GLU A 1 92 ? 16.925 1.968 -12.278 1.00 92.00 92 GLU A C 1
ATOM 664 O O . GLU A 1 92 ? 15.821 1.421 -12.264 1.00 92.00 92 GLU A O 1
ATOM 669 N N . SER A 1 93 ? 17.197 3.032 -11.530 1.00 91.56 93 SER A N 1
ATOM 670 C CA . SER A 1 93 ? 16.224 3.625 -10.616 1.00 91.56 93 SER A CA 1
ATOM 671 C C . SER A 1 93 ? 16.364 5.135 -10.572 1.00 91.56 93 SER A C 1
ATOM 673 O O . SER A 1 93 ? 17.476 5.660 -10.683 1.00 91.56 93 SER A O 1
ATOM 675 N N . GLY A 1 94 ? 15.267 5.827 -10.296 1.00 92.38 94 GLY A N 1
ATOM 676 C CA . GLY A 1 94 ? 15.269 7.270 -10.114 1.00 92.38 94 GLY A CA 1
ATOM 677 C C . GLY A 1 94 ? 14.089 7.758 -9.291 1.00 92.38 94 GLY A C 1
ATOM 678 O O . GLY A 1 94 ? 13.193 6.998 -8.931 1.00 92.38 94 GLY A O 1
ATOM 679 N N . ARG A 1 95 ? 14.098 9.060 -8.992 1.00 95.06 95 ARG A N 1
ATOM 680 C CA . ARG A 1 95 ? 12.983 9.715 -8.307 1.00 95.06 95 ARG A CA 1
ATOM 681 C C . ARG A 1 95 ? 11.800 9.847 -9.251 1.00 95.06 95 ARG A C 1
ATOM 683 O O . ARG A 1 95 ? 11.962 10.276 -10.394 1.00 95.06 95 ARG A O 1
ATOM 690 N N . TYR A 1 96 ? 10.623 9.505 -8.749 1.00 95.88 96 TYR A N 1
ATOM 691 C CA . TYR A 1 96 ? 9.377 9.760 -9.448 1.00 95.88 96 TYR A CA 1
ATOM 692 C C . TYR A 1 96 ? 9.070 11.261 -9.470 1.00 95.88 96 TYR A C 1
ATOM 694 O O . TYR A 1 96 ? 9.294 11.973 -8.488 1.00 95.88 96 TYR A O 1
ATOM 702 N N . VAL A 1 97 ? 8.537 11.731 -10.593 1.00 96.06 97 VAL A N 1
ATOM 703 C CA . VAL A 1 97 ? 8.025 13.092 -10.751 1.00 96.06 97 VAL A CA 1
ATOM 704 C C . VAL A 1 97 ? 6.508 13.001 -10.807 1.00 96.06 97 VAL A C 1
ATOM 706 O O . VAL A 1 97 ? 5.957 12.216 -11.573 1.00 96.06 97 VAL A O 1
ATOM 709 N N . LEU A 1 98 ? 5.834 13.788 -9.968 1.00 96.12 98 LEU A N 1
ATOM 710 C CA . LEU A 1 98 ? 4.379 13.769 -9.840 1.00 96.12 98 LEU A CA 1
ATOM 711 C C . LEU A 1 98 ? 3.686 13.893 -11.205 1.00 96.12 98 LEU A C 1
ATOM 713 O O . LEU A 1 98 ? 3.860 14.885 -11.908 1.00 96.12 98 LEU A O 1
ATOM 717 N N . GLY A 1 99 ? 2.852 12.906 -11.534 1.00 95.31 99 GLY A N 1
ATOM 718 C CA . GLY A 1 99 ? 2.071 12.874 -12.765 1.00 95.31 99 GLY A CA 1
ATOM 719 C C . GLY A 1 99 ? 2.830 12.401 -14.005 1.00 95.31 99 GLY A C 1
ATOM 720 O O . GLY A 1 99 ? 2.230 12.365 -15.078 1.00 95.31 99 GLY A O 1
ATOM 721 N N . GLU A 1 100 ? 4.100 12.021 -13.902 1.00 96.38 100 GLU A N 1
ATOM 722 C CA . GLU A 1 100 ? 4.789 11.381 -15.022 1.00 96.38 100 GLU A CA 1
ATOM 723 C C . GLU A 1 100 ? 4.335 9.919 -15.172 1.00 96.38 100 GLU A C 1
ATOM 725 O O . GLU A 1 100 ? 4.044 9.246 -14.182 1.00 96.38 100 GLU A O 1
ATOM 730 N N . PRO A 1 101 ? 4.224 9.392 -16.398 1.00 94.12 101 PRO A N 1
ATOM 731 C CA . PRO A 1 101 ? 3.904 7.989 -16.605 1.00 94.12 101 PRO A CA 1
ATOM 732 C C . PRO A 1 101 ? 5.089 7.082 -16.263 1.00 94.12 101 PRO A C 1
ATOM 734 O O . PRO A 1 101 ? 6.256 7.448 -16.397 1.00 94.12 101 PRO A O 1
ATOM 737 N N . LEU A 1 102 ? 4.773 5.844 -15.886 1.00 90.50 102 LEU A N 1
ATOM 738 C CA . LEU A 1 102 ? 5.750 4.764 -15.817 1.00 90.50 102 LEU A CA 1
ATOM 739 C C . LEU A 1 102 ? 6.363 4.510 -17.215 1.00 90.50 102 LEU A C 1
ATOM 741 O O . LEU A 1 102 ? 5.598 4.373 -18.177 1.00 90.50 102 LEU A O 1
ATOM 745 N N . PRO A 1 103 ? 7.699 4.375 -17.353 1.00 86.50 103 PRO A N 1
ATOM 746 C CA . PRO A 1 103 ? 8.320 3.930 -18.601 1.00 86.50 103 PRO A CA 1
ATOM 747 C C . PRO A 1 103 ? 7.851 2.521 -18.992 1.00 86.50 103 PRO A C 1
ATOM 749 O O . PRO A 1 103 ? 7.926 1.597 -18.181 1.00 86.50 103 PRO A O 1
ATOM 752 N N . LYS A 1 104 ? 7.375 2.337 -20.228 1.00 89.50 104 LYS A N 1
ATOM 753 C CA . LYS A 1 104 ? 6.766 1.082 -20.718 1.00 89.50 104 LYS A CA 1
ATOM 754 C C . LYS A 1 104 ? 7.405 0.634 -22.030 1.00 89.50 104 LYS A C 1
ATOM 756 O O . LYS A 1 104 ? 6.736 0.514 -23.054 1.00 89.50 104 LYS A O 1
ATOM 761 N N . GLU A 1 105 ? 8.713 0.418 -22.000 1.00 90.50 105 GLU A N 1
ATOM 762 C CA . GLU A 1 105 ? 9.442 -0.054 -23.175 1.00 90.50 105 GLU A CA 1
ATOM 763 C C . GLU A 1 105 ? 9.247 -1.571 -23.368 1.00 90.50 105 GLU A C 1
ATOM 765 O O . GLU A 1 105 ? 9.192 -2.321 -22.380 1.00 90.50 105 GLU A O 1
ATOM 770 N N . PRO A 1 106 ? 9.153 -2.061 -24.618 1.00 89.19 106 PRO A N 1
ATOM 771 C CA . PRO A 1 106 ? 9.199 -3.492 -24.904 1.00 89.19 106 PRO A CA 1
ATOM 772 C C . PRO A 1 106 ? 10.440 -4.155 -24.293 1.00 89.19 106 PRO A C 1
ATOM 774 O O . PRO A 1 106 ? 11.490 -3.528 -24.178 1.00 89.19 106 PRO A O 1
ATOM 777 N N . ASP A 1 107 ? 10.313 -5.425 -23.899 1.00 89.31 107 ASP A N 1
ATOM 778 C CA . ASP A 1 107 ? 11.399 -6.226 -23.306 1.00 89.31 107 ASP A CA 1
ATOM 779 C C . ASP A 1 107 ? 12.019 -5.631 -22.027 1.00 89.31 107 ASP A C 1
ATOM 781 O O . ASP A 1 107 ? 13.146 -5.963 -21.643 1.00 89.31 107 ASP A O 1
ATOM 785 N N . THR A 1 108 ? 11.272 -4.760 -21.347 1.00 90.38 108 THR A N 1
ATOM 786 C CA . THR A 1 108 ? 11.626 -4.229 -20.032 1.00 90.38 108 THR A CA 1
ATOM 787 C C . THR A 1 108 ? 10.550 -4.528 -19.002 1.00 90.38 108 THR A C 1
ATOM 789 O O . THR A 1 108 ? 9.394 -4.832 -19.307 1.00 90.38 108 THR A O 1
ATOM 792 N N . LEU A 1 109 ? 10.960 -4.408 -17.751 1.00 89.44 109 LEU A N 1
ATOM 793 C CA . LEU A 1 109 ? 10.122 -4.432 -16.573 1.00 89.44 109 LEU A CA 1
ATOM 794 C C . LEU A 1 109 ? 10.263 -3.097 -15.885 1.00 89.44 109 LEU A C 1
ATOM 796 O O . LEU A 1 109 ? 11.388 -2.647 -15.666 1.00 89.44 109 LEU A O 1
ATOM 800 N N . SER A 1 110 ? 9.142 -2.522 -15.477 1.00 90.44 110 SER A N 1
ATOM 801 C CA . SER A 1 110 ? 9.156 -1.232 -14.804 1.00 90.44 110 SER A CA 1
ATOM 802 C C . SER A 1 110 ? 8.194 -1.236 -13.631 1.00 90.44 110 SER A C 1
ATOM 804 O O . SER A 1 110 ? 7.170 -1.916 -13.659 1.00 90.44 110 SER A O 1
ATOM 806 N N . GLY A 1 111 ? 8.518 -0.483 -12.589 1.00 91.31 111 GLY A N 1
ATOM 807 C CA . GLY A 1 111 ? 7.622 -0.274 -11.460 1.00 91.31 111 GLY A CA 1
ATOM 808 C C . GLY A 1 111 ? 7.811 1.109 -10.864 1.00 91.31 111 GLY A C 1
ATOM 809 O O . GLY A 1 111 ? 8.943 1.581 -10.754 1.00 91.31 111 GLY A O 1
ATOM 810 N N . VAL A 1 112 ? 6.712 1.746 -10.474 1.00 93.12 112 VAL A N 1
ATOM 811 C CA . VAL A 1 112 ? 6.707 3.022 -9.747 1.00 93.12 112 VAL A CA 1
ATOM 812 C C . VAL A 1 112 ? 5.915 2.838 -8.466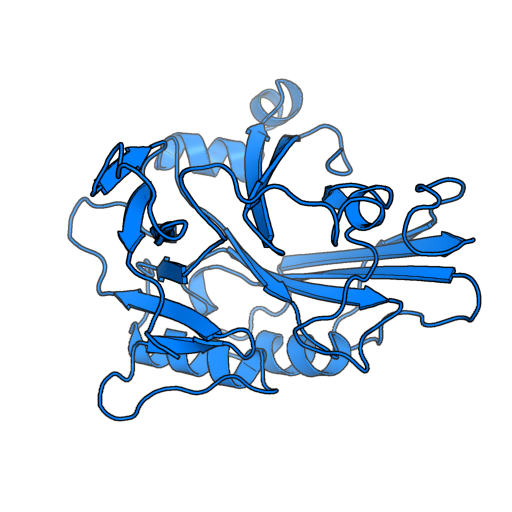 1.00 93.12 112 VAL A C 1
ATOM 814 O O . VAL A 1 112 ? 4.810 2.304 -8.511 1.00 93.12 112 VAL A O 1
ATOM 817 N N . ASN A 1 113 ? 6.451 3.342 -7.356 1.00 93.38 113 ASN A N 1
ATOM 818 C CA . ASN A 1 113 ? 5.701 3.575 -6.127 1.00 93.38 113 ASN A CA 1
ATOM 819 C C . ASN A 1 113 ? 5.595 5.078 -5.841 1.00 93.38 113 ASN A C 1
ATOM 821 O O . ASN A 1 113 ? 6.490 5.856 -6.177 1.00 93.38 113 ASN A O 1
ATOM 825 N N . VAL A 1 114 ? 4.485 5.494 -5.233 1.00 96.38 114 VAL A N 1
ATOM 826 C CA . VAL A 1 114 ? 4.255 6.889 -4.837 1.00 96.38 114 VAL A CA 1
ATOM 827 C C . VAL A 1 114 ? 3.546 6.920 -3.496 1.00 96.38 114 VAL A C 1
ATOM 829 O O . VAL A 1 114 ? 2.483 6.323 -3.350 1.00 96.38 114 VAL A O 1
ATOM 832 N N . GLN A 1 115 ? 4.121 7.640 -2.536 1.00 96.88 115 GLN A N 1
ATOM 833 C CA . GLN A 1 115 ? 3.646 7.711 -1.158 1.00 96.88 115 GLN A CA 1
ATOM 834 C C . GLN A 1 115 ? 3.000 9.064 -0.844 1.00 96.88 115 GLN A C 1
ATOM 836 O O . GLN A 1 115 ? 3.523 10.116 -1.229 1.00 96.88 115 GLN A O 1
ATOM 841 N N . PHE A 1 116 ? 1.925 9.045 -0.054 1.00 97.50 116 PHE A N 1
ATOM 842 C CA . PHE A 1 116 ? 1.169 10.219 0.391 1.00 97.50 116 PHE A CA 1
ATOM 843 C C . PHE A 1 116 ? 1.027 10.270 1.911 1.00 97.50 116 PHE A C 1
ATOM 845 O O . PHE A 1 116 ? 1.040 9.252 2.605 1.00 97.50 116 PHE A O 1
ATOM 852 N N . HIS A 1 117 ? 0.894 11.484 2.442 1.00 95.50 117 HIS A N 1
ATOM 853 C CA . HIS A 1 117 ? 0.948 11.725 3.879 1.00 95.50 117 HIS A CA 1
ATOM 854 C C . HIS A 1 117 ? -0.281 11.147 4.623 1.00 95.50 117 HIS A C 1
ATOM 856 O O . HIS A 1 117 ? -1.413 11.357 4.186 1.00 95.50 117 HIS A O 1
ATOM 862 N N . PRO A 1 118 ? -0.107 10.553 5.824 1.00 95.00 118 PRO A N 1
ATOM 863 C CA . PRO A 1 118 ? -1.214 10.011 6.627 1.00 95.00 118 PRO A CA 1
ATOM 864 C C . PRO A 1 118 ? -2.316 10.990 7.034 1.00 95.00 118 PRO A C 1
ATOM 866 O O . PRO A 1 118 ? -3.381 10.566 7.458 1.00 95.00 118 PRO A O 1
ATOM 869 N N . VAL A 1 119 ? -2.064 12.294 6.931 1.00 94.69 119 VAL A N 1
ATOM 870 C CA . VAL A 1 119 ? -3.054 13.327 7.291 1.00 94.69 119 VAL A CA 1
ATOM 871 C C . VAL A 1 119 ? -4.196 13.386 6.277 1.00 94.69 119 VAL A C 1
ATOM 873 O O . VAL A 1 119 ? -5.311 13.754 6.623 1.00 94.69 119 VAL A O 1
ATOM 876 N N . ASP A 1 120 ? -3.919 13.003 5.030 1.00 96.25 120 ASP A N 1
ATOM 877 C CA . ASP A 1 120 ? -4.892 13.075 3.946 1.00 96.25 120 ASP A CA 1
ATOM 878 C C . ASP A 1 120 ? -5.606 11.734 3.750 1.00 96.25 120 ASP A C 1
ATOM 880 O O . ASP A 1 120 ? -6.780 11.722 3.382 1.00 96.25 120 ASP A O 1
ATOM 884 N N . PHE A 1 121 ? -4.915 10.629 4.061 1.00 97.50 121 PHE A N 1
ATOM 885 C CA . PHE A 1 121 ? -5.328 9.259 3.737 1.00 97.50 121 PHE A CA 1
ATOM 886 C C . PHE A 1 121 ? -5.440 8.320 4.955 1.00 97.50 121 PHE A C 1
ATOM 888 O O . PHE A 1 121 ? -5.608 7.110 4.796 1.00 97.50 121 PHE A O 1
ATOM 895 N N . GLY A 1 122 ? -5.321 8.847 6.178 1.00 96.44 122 GLY A N 1
ATOM 896 C CA . GLY A 1 122 ? -5.463 8.117 7.448 1.00 96.44 122 GLY A CA 1
ATOM 897 C C . GLY A 1 122 ? -4.276 7.227 7.843 1.00 96.44 122 GLY A C 1
ATOM 898 O O . GLY A 1 122 ? -4.055 6.964 9.024 1.00 96.44 122 GLY A O 1
ATOM 899 N N . THR A 1 123 ? -3.476 6.798 6.871 1.00 97.00 123 THR A N 1
ATOM 900 C CA . THR A 1 123 ? -2.242 6.013 7.017 1.00 97.00 123 THR A CA 1
ATOM 901 C C . THR A 1 123 ? -1.251 6.424 5.924 1.00 97.00 123 THR A C 1
ATOM 903 O O . THR A 1 123 ? -1.629 7.175 5.024 1.00 97.00 123 THR A O 1
ATOM 906 N N . LEU A 1 124 ? 0.009 5.973 5.965 1.00 96.69 124 LEU A N 1
ATOM 907 C CA . LEU A 1 124 ? 0.912 6.206 4.831 1.00 96.69 124 LEU A CA 1
ATOM 908 C C . LEU A 1 124 ? 0.327 5.465 3.624 1.00 96.69 124 LEU A C 1
ATOM 910 O O . LEU A 1 124 ? 0.272 4.238 3.606 1.00 96.69 124 LEU A O 1
ATOM 914 N N . ALA A 1 125 ? -0.188 6.211 2.659 1.00 97.50 125 ALA A N 1
ATOM 915 C CA . ALA A 1 125 ? -0.798 5.637 1.474 1.00 97.50 125 ALA A CA 1
ATOM 916 C C . ALA A 1 125 ? 0.281 5.462 0.417 1.00 97.50 125 ALA A C 1
ATOM 918 O O . ALA A 1 125 ? 0.998 6.419 0.140 1.00 97.50 125 ALA A O 1
ATOM 919 N N . GLU A 1 126 ? 0.387 4.282 -0.179 1.00 96.69 126 GLU A N 1
ATOM 920 C CA . GLU A 1 126 ? 1.237 4.057 -1.341 1.00 96.69 126 GLU A CA 1
ATOM 921 C C . GLU A 1 126 ? 0.391 3.534 -2.498 1.00 96.69 126 GLU A C 1
ATOM 923 O O . GLU A 1 126 ? -0.403 2.609 -2.331 1.00 96.69 126 GLU A O 1
ATOM 928 N N . ILE A 1 127 ? 0.568 4.122 -3.676 1.00 95.00 127 ILE A N 1
ATOM 929 C CA . ILE A 1 127 ? 0.079 3.538 -4.923 1.00 95.00 127 ILE A CA 1
ATOM 930 C C . ILE A 1 127 ? 1.239 2.956 -5.703 1.00 95.00 127 ILE A C 1
ATOM 932 O O . ILE A 1 127 ? 2.349 3.497 -5.679 1.00 95.00 127 ILE A O 1
ATOM 936 N N . GLN A 1 128 ? 0.961 1.882 -6.431 1.00 92.31 128 GLN A N 1
ATOM 937 C CA . GLN A 1 128 ? 1.967 1.220 -7.239 1.00 92.31 128 GLN A CA 1
ATOM 938 C C . GLN A 1 128 ? 1.442 0.826 -8.612 1.00 92.31 128 GLN A C 1
ATOM 940 O O . GLN A 1 128 ? 0.394 0.200 -8.732 1.00 92.31 128 GLN A O 1
ATOM 945 N N . GLU A 1 129 ? 2.216 1.132 -9.646 1.00 91.50 129 GLU A N 1
ATOM 946 C CA . GLU A 1 129 ? 1.998 0.623 -10.998 1.00 91.50 129 GLU A CA 1
ATOM 947 C C . GLU A 1 129 ? 3.159 -0.295 -11.386 1.00 91.50 129 GLU A C 1
ATOM 949 O O . GLU A 1 129 ? 4.322 0.018 -11.123 1.00 91.50 129 GLU A O 1
ATOM 954 N N . ASN A 1 130 ? 2.838 -1.422 -12.027 1.00 88.50 130 ASN A N 1
ATOM 955 C CA . ASN A 1 130 ? 3.805 -2.425 -12.464 1.00 88.50 130 ASN A CA 1
ATOM 956 C C . ASN A 1 130 ? 3.629 -2.726 -13.963 1.00 88.50 130 ASN A C 1
ATOM 958 O O . ASN A 1 130 ? 2.512 -2.945 -14.434 1.00 88.50 130 ASN A O 1
ATOM 962 N N . TRP A 1 131 ? 4.743 -2.811 -14.689 1.00 88.06 131 TRP A N 1
ATOM 963 C CA . TRP A 1 131 ? 4.841 -3.183 -16.102 1.00 88.06 131 TRP A CA 1
ATOM 964 C C . TRP A 1 131 ? 5.663 -4.476 -16.258 1.00 88.06 131 TRP A C 1
ATOM 966 O O . TRP A 1 131 ? 6.658 -4.652 -15.542 1.00 88.06 131 TRP A O 1
ATOM 976 N N . PRO A 1 132 ? 5.297 -5.378 -17.188 1.00 86.81 132 PRO A N 1
ATOM 977 C CA . PRO A 1 132 ? 4.098 -5.366 -18.032 1.00 86.81 132 PRO A CA 1
ATOM 978 C C . PRO A 1 132 ? 2.847 -5.905 -17.317 1.00 86.81 132 PRO A C 1
ATOM 980 O O . PRO A 1 132 ? 2.918 -6.413 -16.197 1.00 86.81 132 PRO A O 1
ATOM 983 N N . GLY A 1 133 ? 1.696 -5.825 -17.994 1.00 80.81 133 GLY A N 1
ATOM 984 C CA . GLY A 1 133 ? 0.464 -6.525 -17.606 1.00 80.81 133 GLY A CA 1
ATOM 985 C C . GLY A 1 133 ? -0.712 -5.629 -17.228 1.00 80.81 133 GLY A C 1
ATOM 986 O O . GLY A 1 133 ? -1.763 -6.151 -16.893 1.00 80.81 133 GLY A O 1
ATOM 987 N N . GLN A 1 134 ? -0.598 -4.302 -17.310 1.00 79.25 134 GLN A N 1
ATOM 988 C CA . GLN A 1 134 ? -1.669 -3.378 -16.907 1.00 79.25 134 GLN A CA 1
ATOM 989 C C . GLN A 1 134 ? -3.007 -3.593 -17.638 1.00 79.25 134 GLN A C 1
ATOM 991 O O . GLN A 1 134 ? -4.046 -3.199 -17.120 1.00 79.25 134 GLN A O 1
ATOM 996 N N . GLY A 1 135 ? -2.995 -4.228 -18.817 1.00 80.06 135 GLY A N 1
ATOM 997 C CA . GLY A 1 135 ? -4.216 -4.608 -19.537 1.00 80.06 135 GLY A CA 1
ATOM 998 C C . GLY A 1 135 ? -5.083 -5.634 -18.797 1.00 80.06 135 GLY A C 1
ATOM 999 O O . GLY A 1 135 ? -6.282 -5.689 -19.045 1.00 80.06 135 GLY A O 1
ATOM 1000 N N . ASP A 1 136 ? -4.501 -6.382 -17.858 1.00 84.75 136 ASP A N 1
ATOM 1001 C CA . ASP A 1 136 ? -5.179 -7.417 -17.069 1.00 84.75 136 ASP A CA 1
ATOM 1002 C C . ASP A 1 136 ? -5.567 -6.927 -15.662 1.00 84.75 136 ASP A C 1
ATOM 1004 O O . ASP A 1 136 ? -5.865 -7.737 -14.781 1.00 84.75 136 ASP A O 1
ATOM 1008 N N . PHE A 1 137 ? -5.520 -5.614 -15.405 1.00 84.62 137 PHE A N 1
ATOM 1009 C CA . PHE A 1 137 ? -5.863 -5.042 -14.102 1.00 84.62 137 PHE A CA 1
ATOM 1010 C C . PHE A 1 137 ? -7.267 -5.487 -13.634 1.00 84.62 137 PHE A C 1
ATOM 1012 O O . PHE A 1 137 ? -8.208 -5.452 -14.428 1.00 84.62 137 PHE A O 1
ATOM 1019 N N . PRO A 1 138 ? -7.444 -5.869 -12.351 1.00 81.50 138 PRO A N 1
ATOM 1020 C CA . PRO A 1 138 ? -6.458 -5.862 -11.257 1.00 81.50 138 PRO A CA 1
ATOM 1021 C C . PRO A 1 138 ? -5.609 -7.134 -11.137 1.00 81.50 138 PRO A C 1
ATOM 1023 O O . PRO A 1 138 ? -4.768 -7.232 -10.252 1.00 81.50 138 PRO A O 1
ATOM 1026 N N . THR A 1 139 ? -5.800 -8.114 -12.018 1.00 80.25 139 THR A N 1
ATOM 1027 C CA . THR A 1 139 ? -5.147 -9.435 -11.949 1.00 80.25 139 THR A CA 1
ATOM 1028 C C . THR A 1 139 ?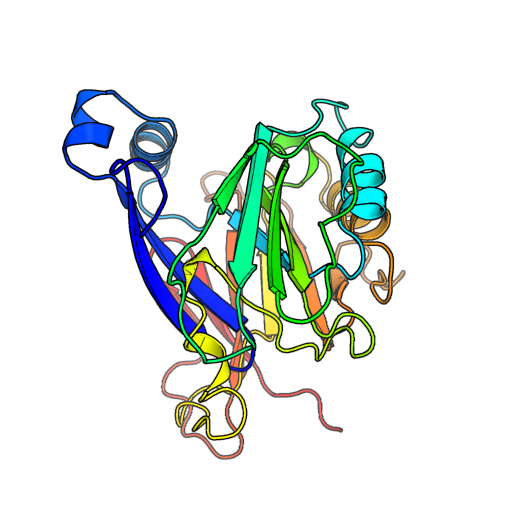 -3.721 -9.459 -12.507 1.00 80.25 139 THR A C 1
ATOM 1030 O O . THR A 1 139 ? -3.106 -10.523 -12.643 1.00 80.25 139 THR A O 1
ATOM 1033 N N . ASN A 1 140 ? -3.180 -8.288 -12.844 1.00 77.69 140 ASN A N 1
ATOM 1034 C CA . ASN A 1 140 ? -1.885 -8.153 -13.482 1.00 77.69 140 ASN A CA 1
ATOM 1035 C C . ASN A 1 140 ? -0.739 -8.587 -12.558 1.00 77.69 140 ASN A C 1
ATOM 1037 O O . ASN A 1 140 ? -0.676 -8.236 -11.383 1.00 77.69 140 ASN A O 1
ATOM 1041 N N . LYS A 1 141 ? 0.209 -9.338 -13.128 1.00 69.69 141 LYS A N 1
ATOM 1042 C CA . LYS A 1 141 ? 1.312 -10.002 -12.407 1.00 69.69 141 LYS A CA 1
ATOM 1043 C C . LYS A 1 141 ? 2.653 -9.314 -12.647 1.00 69.69 141 LYS A C 1
ATOM 1045 O O . LYS A 1 141 ? 3.674 -9.988 -12.728 1.00 69.69 141 LYS A O 1
ATOM 1050 N N . GLY A 1 142 ? 2.641 -7.994 -12.827 1.00 67.19 142 GLY A N 1
ATOM 1051 C CA . GLY A 1 142 ? 3.823 -7.205 -13.183 1.00 67.19 142 GLY A CA 1
ATOM 1052 C C . GLY A 1 142 ? 4.955 -7.275 -12.148 1.00 67.19 142 GLY A C 1
ATOM 1053 O O . GLY A 1 142 ? 4.817 -7.858 -11.067 1.00 67.19 142 GLY A O 1
ATOM 1054 N N . ALA A 1 143 ? 6.104 -6.687 -12.488 1.00 71.31 143 ALA A N 1
ATOM 1055 C CA . ALA A 1 143 ? 7.302 -6.698 -11.653 1.00 71.31 143 ALA A CA 1
ATOM 1056 C C . ALA A 1 143 ? 7.113 -5.916 -10.339 1.00 71.31 143 ALA A C 1
ATOM 1058 O O . ALA A 1 143 ? 7.123 -4.693 -10.329 1.00 71.31 143 ALA A O 1
ATOM 1059 N N . TYR A 1 144 ? 7.007 -6.618 -9.209 1.00 77.69 144 TYR A N 1
ATOM 1060 C CA . TYR A 1 144 ? 7.018 -6.001 -7.884 1.00 77.69 144 TYR A CA 1
ATOM 1061 C C . TYR A 1 144 ? 8.461 -5.852 -7.367 1.00 77.69 144 TYR A C 1
ATOM 1063 O O . TYR A 1 144 ? 9.027 -6.765 -6.759 1.00 77.69 144 TYR A O 1
ATOM 1071 N N . PHE A 1 145 ? 9.085 -4.702 -7.634 1.00 77.31 145 PHE A N 1
ATOM 1072 C CA . PHE A 1 145 ? 10.511 -4.469 -7.355 1.00 77.31 145 PHE A CA 1
ATOM 1073 C C . PHE A 1 145 ? 10.929 -4.674 -5.886 1.00 77.31 145 PHE A C 1
ATOM 1075 O O . PHE A 1 145 ? 11.958 -5.326 -5.673 1.00 77.31 145 PHE A O 1
ATOM 1082 N N . PRO A 1 146 ? 10.169 -4.227 -4.861 1.00 73.31 146 PRO A N 1
ATOM 1083 C CA . PRO A 1 146 ? 10.597 -4.411 -3.472 1.00 73.31 146 PRO A CA 1
ATOM 1084 C C . PRO A 1 146 ? 10.713 -5.885 -3.044 1.00 73.31 146 PRO A C 1
ATOM 1086 O O . PRO A 1 146 ? 11.635 -6.230 -2.296 1.00 73.31 146 PRO A O 1
ATOM 1089 N N . ALA A 1 147 ? 9.851 -6.768 -3.568 1.00 71.56 147 ALA A N 1
ATOM 1090 C CA . ALA A 1 147 ? 9.899 -8.217 -3.318 1.00 71.56 147 ALA A CA 1
ATOM 1091 C C . ALA A 1 147 ? 10.726 -9.004 -4.355 1.00 71.56 147 ALA A C 1
ATOM 1093 O O . ALA A 1 147 ? 10.882 -10.220 -4.223 1.00 71.56 147 ALA A O 1
ATOM 1094 N N . GLY A 1 148 ? 11.291 -8.315 -5.351 1.00 73.69 148 GLY A N 1
ATOM 1095 C CA . GLY A 1 148 ? 12.105 -8.891 -6.415 1.00 73.69 148 GLY A CA 1
ATOM 1096 C C . GLY A 1 148 ? 11.303 -9.360 -7.634 1.00 73.69 148 GLY A C 1
ATOM 1097 O O . GLY A 1 148 ? 10.171 -9.820 -7.530 1.00 73.69 148 GLY A O 1
ATOM 1098 N N . ASN A 1 149 ? 11.932 -9.329 -8.812 1.00 71.00 149 ASN A N 1
ATOM 1099 C CA . ASN A 1 149 ? 11.324 -9.791 -10.070 1.00 71.00 149 ASN A CA 1
ATOM 1100 C C . ASN A 1 149 ? 11.312 -11.327 -10.243 1.00 71.00 149 ASN A C 1
ATOM 1102 O O . ASN A 1 149 ? 10.938 -11.848 -11.282 1.00 71.00 149 ASN A O 1
ATOM 1106 N N . THR A 1 150 ? 11.723 -12.104 -9.244 1.00 74.69 150 THR A N 1
ATOM 1107 C CA . THR A 1 150 ? 11.416 -13.546 -9.225 1.00 74.69 150 THR A CA 1
ATOM 1108 C C . THR A 1 150 ? 10.057 -13.819 -8.588 1.00 74.69 150 THR A C 1
ATOM 1110 O O . THR A 1 150 ? 9.595 -14.959 -8.583 1.00 74.69 150 THR A O 1
ATOM 1113 N N . TRP A 1 151 ? 9.381 -12.783 -8.072 1.00 74.12 151 TRP A N 1
ATOM 1114 C CA . TRP A 1 151 ? 8.059 -12.890 -7.465 1.00 74.12 151 TRP A CA 1
ATOM 1115 C C . TRP A 1 151 ? 7.030 -13.583 -8.360 1.00 74.12 151 TRP A C 1
ATOM 1117 O O . TRP A 1 151 ? 6.156 -14.298 -7.861 1.00 74.12 151 TRP A O 1
ATOM 1127 N N . GLN A 1 152 ? 7.177 -13.408 -9.667 1.00 72.06 152 GLN A N 1
ATOM 1128 C CA . GLN A 1 152 ? 6.231 -13.794 -10.698 1.00 72.06 152 GLN A CA 1
ATOM 1129 C C . GLN A 1 152 ? 6.303 -15.282 -11.053 1.00 72.06 152 GLN A C 1
ATOM 1131 O O . GLN A 1 152 ? 5.270 -15.863 -11.384 1.00 72.06 152 GLN A O 1
ATOM 1136 N N . ASN A 1 153 ? 7.478 -15.909 -10.898 1.00 70.75 153 ASN A N 1
ATOM 1137 C CA . ASN A 1 153 ? 7.719 -17.316 -11.258 1.00 70.75 153 ASN A CA 1
ATOM 1138 C C . ASN A 1 153 ? 6.744 -18.270 -10.570 1.00 70.75 153 ASN A C 1
ATOM 1140 O O . ASN A 1 153 ? 6.259 -19.224 -11.171 1.00 70.75 153 ASN A O 1
ATOM 1144 N N . ASP A 1 154 ? 6.390 -17.945 -9.333 1.00 65.44 154 ASP A N 1
ATOM 1145 C CA . ASP A 1 154 ? 5.530 -18.773 -8.510 1.00 65.44 154 ASP A CA 1
ATOM 1146 C C . ASP A 1 154 ? 4.173 -18.109 -8.277 1.00 65.44 154 ASP A C 1
ATOM 1148 O O . ASP A 1 154 ? 3.595 -18.341 -7.231 1.00 65.44 154 ASP A O 1
ATOM 1152 N N . VAL A 1 155 ? 3.651 -17.225 -9.149 1.00 65.06 155 VAL A N 1
ATOM 1153 C CA . VAL A 1 155 ? 2.302 -16.628 -8.946 1.00 65.06 155 VAL A CA 1
ATOM 1154 C C . VAL A 1 155 ? 1.178 -17.644 -9.128 1.00 65.06 155 VAL A C 1
ATOM 1156 O O . VAL A 1 155 ? 0.219 -17.638 -8.362 1.00 65.06 155 VAL A O 1
ATOM 1159 N N . ASN A 1 156 ? 1.309 -18.530 -10.114 1.00 59.41 156 ASN A N 1
ATOM 1160 C CA . ASN A 1 156 ? 0.257 -19.486 -10.478 1.00 59.41 156 ASN A CA 1
ATOM 1161 C C . ASN A 1 156 ? 0.362 -20.819 -9.730 1.00 59.41 156 ASN A C 1
ATOM 1163 O O . ASN A 1 156 ? -0.641 -21.491 -9.536 1.00 59.41 156 ASN A O 1
ATOM 1167 N N . ALA A 1 157 ? 1.570 -21.208 -9.317 1.00 55.88 157 ALA A N 1
ATOM 1168 C CA . ALA A 1 157 ? 1.829 -22.475 -8.633 1.00 55.88 157 ALA A CA 1
ATOM 1169 C C . ALA A 1 157 ? 1.546 -22.420 -7.118 1.00 55.88 157 ALA A C 1
ATOM 1171 O O . ALA A 1 157 ? 1.826 -23.386 -6.409 1.00 55.88 157 ALA A O 1
ATOM 1172 N N . ARG A 1 158 ? 1.051 -21.284 -6.599 1.00 57.59 158 ARG A N 1
ATOM 1173 C CA . ARG A 1 158 ? 1.014 -20.995 -5.159 1.00 57.59 158 ARG A CA 1
ATOM 1174 C C . ARG A 1 158 ? 0.127 -21.994 -4.428 1.00 57.59 158 ARG A C 1
ATOM 1176 O O . ARG A 1 158 ? -1.079 -22.002 -4.665 1.00 57.59 158 ARG A O 1
ATOM 1183 N N . PRO A 1 159 ? 0.651 -22.752 -3.453 1.00 48.28 159 PRO A N 1
ATOM 1184 C CA . PRO A 1 159 ? -0.213 -23.223 -2.397 1.00 48.28 159 PRO A CA 1
ATOM 1185 C C . PRO A 1 159 ? -0.697 -21.969 -1.668 1.00 48.28 159 PRO A C 1
ATOM 1187 O O . PRO A 1 159 ? 0.097 -21.259 -1.046 1.00 48.28 159 PRO A O 1
ATOM 1190 N N . HIS A 1 160 ? -1.998 -21.686 -1.722 1.00 55.78 160 HIS A N 1
ATOM 1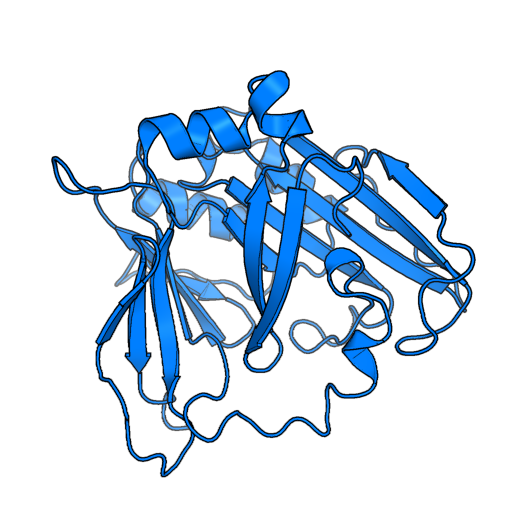191 C CA . HIS A 1 160 ? -2.642 -21.013 -0.602 1.00 55.78 160 HIS A CA 1
ATOM 1192 C C . HIS A 1 160 ? -2.102 -21.720 0.642 1.00 55.78 160 HIS A C 1
ATOM 1194 O O . HIS A 1 160 ? -2.137 -22.958 0.709 1.00 55.78 160 HIS A O 1
ATOM 1200 N N . GLY A 1 161 ? -1.501 -20.989 1.585 1.00 58.66 161 GLY A N 1
ATOM 1201 C CA . GLY A 1 161 ? -1.203 -21.612 2.869 1.00 58.66 161 GLY A CA 1
ATOM 1202 C C . GLY A 1 161 ? -2.487 -22.311 3.317 1.00 58.66 161 GLY A C 1
ATOM 1203 O O . GLY A 1 161 ? -3.569 -21.787 3.064 1.00 58.66 161 GLY A O 1
ATOM 1204 N N . ARG A 1 162 ? -2.416 -23.491 3.945 1.00 70.56 162 ARG A N 1
ATOM 1205 C CA . ARG A 1 162 ? -3.628 -24.260 4.312 1.00 70.56 162 ARG A CA 1
ATOM 1206 C C . ARG A 1 162 ? -4.635 -23.480 5.177 1.00 70.56 162 ARG A C 1
ATOM 1208 O O . ARG A 1 162 ? -5.661 -24.038 5.520 1.00 70.56 162 ARG A O 1
ATOM 1215 N N . VAL A 1 163 ? -4.319 -22.247 5.572 1.00 79.44 163 VAL A N 1
ATOM 1216 C CA . VAL A 1 163 ? -5.085 -21.361 6.444 1.00 79.44 163 VAL A CA 1
ATOM 1217 C C . VAL A 1 163 ? -5.738 -20.196 5.683 1.00 79.44 163 VAL A C 1
ATOM 1219 O O . VAL A 1 163 ? -6.877 -19.875 5.996 1.00 79.44 163 VAL A O 1
ATOM 1222 N N . THR A 1 164 ? -5.074 -19.576 4.694 1.00 85.75 164 THR A N 1
ATOM 1223 C CA . THR A 1 164 ? -5.567 -18.354 4.022 1.00 85.75 164 THR A CA 1
ATOM 1224 C C . THR A 1 164 ? -5.234 -18.295 2.529 1.00 85.75 164 THR A C 1
ATOM 1226 O O . THR A 1 164 ? -4.181 -18.775 2.099 1.00 85.75 164 THR A O 1
ATOM 1229 N N . THR A 1 165 ? -6.128 -17.682 1.748 1.00 84.38 165 THR A N 1
ATOM 1230 C CA . THR A 1 165 ? -5.976 -17.449 0.302 1.00 84.38 165 THR A CA 1
ATOM 1231 C C . THR A 1 165 ? -5.516 -16.034 -0.060 1.00 84.38 165 THR A C 1
ATOM 1233 O O . THR A 1 165 ? -5.098 -15.848 -1.200 1.00 84.38 165 THR A O 1
ATOM 1236 N N . GLY A 1 166 ? -5.522 -15.065 0.865 1.00 87.88 166 GLY A N 1
ATOM 1237 C CA . GLY A 1 166 ? -5.128 -13.672 0.603 1.00 87.88 166 GLY A CA 1
ATOM 1238 C C . GLY A 1 166 ? -5.742 -12.662 1.579 1.00 87.88 166 GLY A C 1
ATOM 1239 O O . GLY A 1 166 ? -6.381 -13.051 2.558 1.00 87.88 166 GLY A O 1
ATOM 1240 N N . PHE A 1 167 ? -5.550 -11.368 1.313 1.00 91.88 167 PHE A N 1
ATOM 1241 C CA . PHE A 1 167 ? -6.154 -10.282 2.094 1.00 91.88 167 PHE A CA 1
ATOM 1242 C C . PHE A 1 167 ? -7.596 -10.029 1.682 1.00 91.88 167 PHE A C 1
ATOM 1244 O O . PHE A 1 167 ? -7.844 -9.743 0.522 1.00 91.88 167 PHE A O 1
ATOM 1251 N N . ALA A 1 168 ? -8.510 -10.021 2.643 1.00 94.62 168 ALA A N 1
ATOM 1252 C CA . ALA A 1 168 ? -9.896 -9.625 2.432 1.00 94.62 168 ALA A CA 1
ATOM 1253 C C . ALA A 1 168 ? -10.114 -8.128 2.665 1.00 94.62 168 ALA A C 1
ATOM 1255 O O . ALA A 1 168 ? -10.857 -7.476 1.926 1.00 94.62 168 ALA A O 1
ATOM 1256 N N . ALA A 1 169 ? -9.477 -7.576 3.698 1.00 96.50 169 ALA A N 1
ATOM 1257 C CA . ALA A 1 169 ? -9.649 -6.178 4.041 1.00 96.50 169 ALA A CA 1
ATOM 1258 C C . ALA A 1 169 ? -8.482 -5.598 4.834 1.00 96.50 169 ALA A C 1
ATOM 1260 O O . ALA A 1 169 ? -7.756 -6.318 5.521 1.00 96.50 169 ALA A O 1
ATOM 1261 N N . VAL A 1 170 ? -8.376 -4.274 4.797 1.00 97.81 170 VAL A N 1
ATOM 1262 C CA . VAL A 1 170 ? -7.604 -3.486 5.759 1.00 97.81 170 VAL A CA 1
ATOM 1263 C C . VAL A 1 170 ? -8.534 -2.516 6.474 1.00 97.81 170 VAL A C 1
ATOM 1265 O O . VAL A 1 170 ? -9.437 -1.947 5.866 1.00 97.81 170 VAL A O 1
ATOM 1268 N N . GLU A 1 171 ? -8.308 -2.319 7.765 1.00 98.31 171 GLU A N 1
ATOM 1269 C CA . GLU A 1 171 ? -9.025 -1.354 8.586 1.00 98.31 171 GLU A CA 1
ATOM 1270 C C . GLU A 1 171 ? -8.074 -0.249 9.043 1.00 98.31 171 GLU A C 1
ATOM 1272 O O . GLU A 1 171 ? -7.004 -0.511 9.607 1.00 98.31 171 GLU A O 1
ATOM 1277 N N . ILE A 1 172 ? -8.468 0.991 8.768 1.00 98.62 172 ILE A N 1
ATOM 1278 C CA . ILE A 1 172 ? -7.684 2.198 8.987 1.00 98.62 172 ILE A CA 1
ATOM 1279 C C . ILE A 1 172 ? -8.422 3.089 9.985 1.00 98.62 172 ILE A C 1
ATOM 1281 O O . ILE A 1 172 ? -9.544 3.522 9.735 1.00 98.62 172 ILE A O 1
ATOM 1285 N N . ALA A 1 173 ? -7.764 3.398 11.098 1.00 97.88 173 ALA A N 1
ATOM 1286 C CA . ALA A 1 173 ? -8.211 4.394 12.063 1.00 97.88 173 ALA A CA 1
ATOM 1287 C C . ALA A 1 173 ? -7.422 5.694 11.832 1.00 97.88 173 ALA A C 1
ATOM 1289 O O . ALA A 1 173 ? -6.295 5.810 12.336 1.00 97.88 173 ALA A O 1
ATOM 1290 N N . PRO A 1 174 ? -7.930 6.655 11.039 1.00 96.81 174 PRO A N 1
ATOM 1291 C CA . PRO A 1 174 ? -7.246 7.919 10.825 1.00 96.81 174 PRO A CA 1
ATOM 1292 C C . PRO A 1 174 ? -7.052 8.649 12.154 1.00 96.81 174 PRO A C 1
ATOM 1294 O O . PRO A 1 174 ? -7.922 8.641 13.017 1.00 96.81 174 PRO A O 1
ATOM 1297 N N . ARG A 1 175 ? -5.883 9.269 12.341 1.00 93.69 175 ARG A N 1
ATOM 1298 C CA . ARG A 1 175 ? -5.636 10.094 13.535 1.00 93.69 175 ARG A CA 1
ATOM 1299 C C . ARG A 1 175 ? -6.462 11.374 13.519 1.00 93.69 175 ARG A C 1
ATOM 1301 O O . ARG A 1 175 ? -6.934 11.808 14.562 1.00 93.69 175 ARG A O 1
ATOM 1308 N N . ASP A 1 176 ? -6.546 11.971 12.340 1.00 90.94 176 ASP A N 1
ATOM 1309 C CA . ASP A 1 176 ? -7.166 13.256 12.081 1.00 90.94 176 ASP A CA 1
ATOM 1310 C C . ASP A 1 176 ? -8.077 13.098 10.861 1.00 90.94 176 ASP A C 1
ATOM 1312 O O . ASP A 1 176 ? -7.730 12.368 9.930 1.00 90.94 176 ASP A O 1
ATOM 1316 N N . GLY A 1 177 ? -9.189 13.830 10.844 1.00 92.81 177 GLY A N 1
ATOM 1317 C CA . GLY A 1 177 ? -10.150 13.815 9.742 1.00 92.81 177 GLY A CA 1
ATOM 1318 C C . GLY A 1 177 ? -11.265 12.787 9.912 1.00 92.81 177 GLY A C 1
ATOM 1319 O O . GLY A 1 177 ? -11.163 11.846 10.695 1.00 92.81 177 GLY A O 1
ATOM 1320 N N . ASP A 1 178 ? -12.341 13.017 9.170 1.00 96.81 178 ASP A N 1
ATOM 1321 C CA . ASP A 1 178 ? -13.526 12.171 9.159 1.00 96.81 178 ASP A CA 1
ATOM 1322 C C . ASP A 1 178 ? -13.274 10.880 8.338 1.00 96.81 178 ASP A C 1
ATOM 1324 O O . ASP A 1 178 ? -12.723 10.959 7.229 1.00 96.81 178 ASP A O 1
ATOM 1328 N N . PRO A 1 179 ? -13.623 9.682 8.854 1.00 98.06 179 PRO A N 1
ATOM 1329 C CA . PRO A 1 179 ? -13.412 8.418 8.147 1.00 98.06 179 PRO A CA 1
ATOM 1330 C C . PRO A 1 179 ? -14.097 8.325 6.777 1.00 98.06 179 PRO A C 1
ATOM 1332 O O . PRO A 1 179 ? -13.526 7.730 5.860 1.00 98.06 179 PRO A O 1
ATOM 1335 N N . GLU A 1 180 ? -15.287 8.905 6.610 1.00 98.12 180 GLU A N 1
ATOM 1336 C CA . GLU A 1 180 ? -16.017 8.916 5.338 1.00 98.12 180 GLU A CA 1
ATOM 1337 C C . GLU A 1 180 ? -15.323 9.838 4.330 1.00 98.12 180 GLU A C 1
ATOM 1339 O O . GLU A 1 180 ? -15.076 9.431 3.192 1.00 98.12 180 GLU A O 1
ATOM 1344 N N . GLU A 1 181 ? -14.886 11.027 4.750 1.00 97.94 181 GLU A N 1
ATOM 1345 C CA . GLU A 1 181 ? -14.093 11.907 3.885 1.00 97.94 181 GLU A CA 1
ATOM 1346 C C . GLU A 1 181 ? -12.791 11.244 3.421 1.00 97.94 181 GLU A C 1
ATOM 1348 O O . GLU A 1 181 ? -12.399 11.370 2.259 1.00 97.94 181 GLU A O 1
ATOM 1353 N N . ILE A 1 182 ? -12.094 10.540 4.315 1.00 98.19 182 ILE A N 1
ATOM 1354 C CA . ILE A 1 182 ? -10.842 9.855 3.978 1.00 98.19 182 ILE A CA 1
ATOM 1355 C C . ILE A 1 182 ? -11.102 8.682 3.029 1.00 98.19 182 ILE A C 1
ATOM 1357 O O . ILE A 1 182 ? -10.360 8.513 2.057 1.00 98.19 182 ILE A O 1
ATOM 1361 N N . CYS A 1 183 ? -12.171 7.918 3.256 1.00 98.06 183 CYS A N 1
ATOM 1362 C CA . CYS A 1 183 ? -12.631 6.867 2.349 1.00 98.06 183 CYS A CA 1
ATOM 1363 C C . CYS A 1 183 ? -12.884 7.42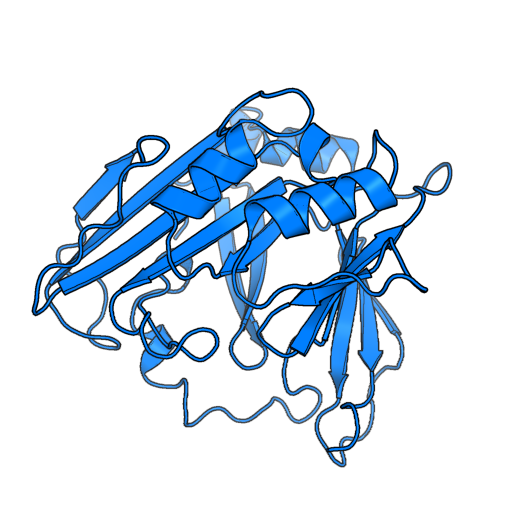1 0.938 1.00 98.06 183 CYS A C 1
ATOM 1365 O O . CYS A 1 183 ? -12.344 6.919 -0.054 1.00 98.06 183 CYS A O 1
ATOM 1367 N N . GLN A 1 184 ? -13.624 8.529 0.859 1.00 97.62 184 GLN A N 1
ATOM 1368 C CA . GLN A 1 184 ? -13.909 9.235 -0.384 1.00 97.62 184 GLN A CA 1
ATOM 1369 C C . GLN A 1 184 ? -12.624 9.692 -1.086 1.00 97.62 184 GLN A C 1
ATOM 1371 O O . GLN A 1 184 ? -12.531 9.607 -2.315 1.00 97.62 184 GLN A O 1
ATOM 1376 N N . ARG A 1 185 ? -11.604 10.127 -0.331 1.00 97.62 185 ARG A N 1
ATOM 1377 C CA . ARG A 1 185 ? -10.326 10.548 -0.920 1.00 97.62 185 ARG A CA 1
ATOM 1378 C C . ARG A 1 185 ? -9.568 9.403 -1.578 1.00 97.62 185 ARG A C 1
ATOM 1380 O O . ARG A 1 185 ? -9.048 9.553 -2.687 1.00 97.62 185 ARG A O 1
ATOM 1387 N N . TRP A 1 186 ? -9.538 8.247 -0.917 1.00 97.56 186 TRP A N 1
ATOM 1388 C CA . TRP A 1 186 ? -8.989 7.028 -1.504 1.00 97.56 186 TRP A CA 1
ATOM 1389 C C . TRP A 1 186 ? -9.732 6.645 -2.786 1.00 97.56 186 TRP A C 1
ATOM 1391 O O . TRP A 1 186 ? -9.080 6.408 -3.801 1.00 97.56 186 TRP A O 1
ATOM 1401 N N . MET A 1 187 ? -11.070 6.664 -2.789 1.00 96.94 187 MET A N 1
ATOM 1402 C CA . MET A 1 187 ? -11.860 6.344 -3.986 1.00 96.94 187 MET A CA 1
ATOM 1403 C C . MET A 1 187 ? -11.543 7.284 -5.160 1.00 96.94 187 MET A C 1
ATOM 1405 O O . MET A 1 187 ? -11.262 6.831 -6.270 1.00 96.94 187 MET A O 1
ATOM 1409 N N . ASN A 1 188 ? -11.527 8.596 -4.908 1.00 95.81 188 ASN A N 1
ATOM 1410 C CA . ASN A 1 188 ? -11.199 9.607 -5.917 1.00 95.81 188 ASN A CA 1
ATOM 1411 C C . ASN A 1 188 ? -9.771 9.442 -6.466 1.00 95.81 188 ASN A C 1
ATOM 1413 O O . ASN A 1 188 ? -9.517 9.699 -7.644 1.00 95.81 188 ASN A O 1
ATOM 1417 N N . GLY A 1 189 ? -8.833 9.043 -5.602 1.00 94.81 189 GLY A N 1
ATOM 1418 C CA . GLY A 1 189 ? -7.418 8.890 -5.925 1.00 94.81 189 GLY A CA 1
ATOM 1419 C C . GLY A 1 189 ? -7.107 7.636 -6.735 1.00 94.81 189 GLY A C 1
ATOM 1420 O O . GLY A 1 189 ? -6.447 7.715 -7.768 1.00 94.81 189 GLY A O 1
ATOM 1421 N N . LEU A 1 190 ? -7.597 6.484 -6.274 1.00 93.44 190 LEU A N 1
ATOM 1422 C CA . LEU A 1 190 ? -7.359 5.186 -6.909 1.00 93.44 190 LEU A CA 1
ATOM 1423 C C . LEU A 1 190 ? -8.081 5.062 -8.253 1.00 93.44 190 LEU A C 1
ATOM 1425 O O . LEU A 1 190 ? -7.556 4.463 -9.193 1.00 93.44 190 LEU A O 1
ATOM 1429 N N . GLY A 1 191 ? -9.282 5.634 -8.354 1.00 81.25 191 GLY A N 1
ATOM 1430 C CA . GLY A 1 191 ? -10.070 5.612 -9.575 1.00 81.25 191 GLY A CA 1
ATOM 1431 C C . GLY A 1 191 ? -10.540 4.204 -9.953 1.00 81.25 191 GLY A C 1
ATOM 1432 O O . GLY A 1 191 ? -11.479 3.672 -9.364 1.00 81.25 191 GLY A O 1
ATOM 1433 N N . ALA A 1 192 ? -9.954 3.631 -11.007 1.00 77.88 192 ALA A N 1
ATOM 1434 C CA . ALA A 1 192 ? -10.555 2.540 -11.773 1.00 77.88 192 ALA A CA 1
ATOM 1435 C C . ALA A 1 192 ? -10.930 1.305 -10.931 1.00 77.88 192 ALA A C 1
ATOM 1437 O O . ALA A 1 192 ? -10.088 0.654 -10.315 1.00 77.88 192 ALA A O 1
ATOM 1438 N N . GLY A 1 193 ? -12.215 0.947 -10.989 1.00 84.12 193 GLY A N 1
ATOM 1439 C CA . GLY A 1 193 ? -12.755 -0.293 -10.431 1.00 84.12 193 GLY A CA 1
ATOM 1440 C C . GLY A 1 193 ? -12.965 -0.296 -8.916 1.00 84.12 193 GLY A C 1
ATOM 1441 O O . GLY A 1 193 ? -13.386 -1.325 -8.396 1.00 84.12 193 GLY A O 1
ATOM 1442 N N . CYS A 1 194 ? -12.715 0.814 -8.214 1.00 93.62 194 CYS A N 1
ATOM 1443 C CA . CYS A 1 194 ? -13.092 0.952 -6.809 1.00 93.62 194 CYS A CA 1
ATOM 1444 C C . CYS A 1 194 ? -14.443 1.668 -6.644 1.00 93.62 194 CYS A C 1
ATOM 1446 O O . CYS A 1 194 ? -14.875 2.421 -7.519 1.00 93.62 194 CYS A O 1
ATOM 1448 N N . SER A 1 195 ? -15.146 1.395 -5.546 1.00 96.12 195 SER A N 1
ATOM 1449 C CA . SER A 1 195 ? -16.454 1.997 -5.259 1.00 96.12 195 SER A CA 1
ATOM 1450 C C . SER A 1 195 ? -16.755 2.024 -3.767 1.00 96.12 195 SER A C 1
ATOM 1452 O O . SER A 1 195 ? -16.338 1.134 -3.030 1.00 96.12 195 SER A O 1
ATOM 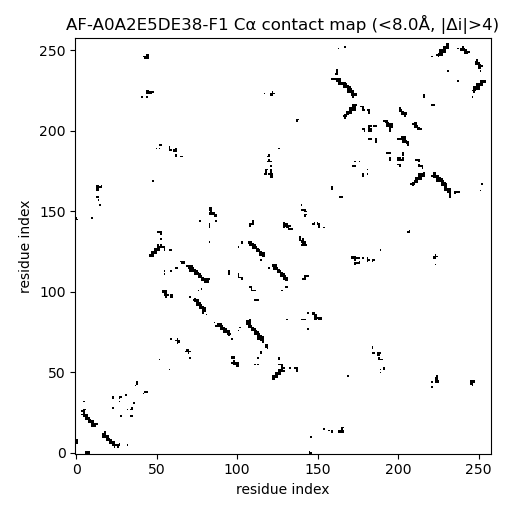1454 N N . ILE A 1 196 ? -17.514 3.024 -3.330 1.00 97.06 196 ILE A N 1
ATOM 1455 C CA . ILE A 1 196 ? -18.061 3.103 -1.973 1.00 97.06 196 ILE A CA 1
ATOM 1456 C C . ILE A 1 196 ? -19.520 2.645 -2.009 1.00 97.06 196 ILE A C 1
ATOM 1458 O O . ILE A 1 196 ? -20.272 3.022 -2.911 1.00 97.06 196 ILE A O 1
ATOM 1462 N N . ASN A 1 197 ? -19.921 1.824 -1.035 1.00 88.19 197 ASN A N 1
ATOM 1463 C CA . ASN A 1 197 ? -21.330 1.499 -0.824 1.00 88.19 197 ASN A CA 1
ATOM 1464 C C . ASN A 1 197 ? -22.023 2.705 -0.155 1.00 88.19 197 ASN A C 1
ATOM 1466 O O . ASN A 1 197 ? -21.602 3.076 0.937 1.00 88.19 197 ASN A O 1
ATOM 1470 N N . PRO A 1 198 ? -23.090 3.298 -0.724 1.00 90.31 198 PRO A N 1
ATOM 1471 C CA . PRO A 1 198 ? -23.792 4.418 -0.088 1.00 90.31 198 PRO A CA 1
ATOM 1472 C C . PRO A 1 198 ? -24.373 4.101 1.299 1.00 90.31 198 PRO A C 1
ATOM 1474 O O . PRO A 1 198 ? -24.584 5.013 2.091 1.00 90.31 198 PRO A O 1
ATOM 1477 N N . GLU A 1 199 ? -24.644 2.827 1.595 1.00 94.56 199 GLU A N 1
ATOM 1478 C CA . GLU A 1 199 ? -25.126 2.387 2.914 1.00 94.56 199 GLU A CA 1
ATOM 1479 C C . GLU A 1 199 ? -23.987 2.206 3.935 1.00 94.56 199 GLU A C 1
ATOM 1481 O O . GLU A 1 199 ? -24.233 2.176 5.138 1.00 94.56 199 GLU A O 1
ATOM 1486 N N . GLU A 1 200 ? -22.742 2.116 3.462 1.00 95.81 200 GLU A N 1
ATOM 1487 C CA . GLU A 1 200 ? -21.528 1.958 4.268 1.00 95.81 200 GLU A CA 1
ATOM 1488 C C . GLU A 1 200 ? -20.445 2.922 3.742 1.00 95.81 200 GLU A C 1
ATOM 1490 O O . GLU A 1 200 ? -19.468 2.489 3.120 1.00 95.81 200 GLU A O 1
ATOM 1495 N N . PRO A 1 201 ? -20.607 4.243 3.948 1.00 97.25 201 PRO A N 1
ATOM 1496 C CA . PRO A 1 201 ? -19.796 5.260 3.273 1.00 97.25 201 PRO A CA 1
ATOM 1497 C C . PRO A 1 201 ? -18.313 5.243 3.680 1.00 97.25 201 PRO A C 1
ATOM 1499 O O . PRO A 1 201 ? -17.451 5.789 2.992 1.00 97.25 201 PRO A O 1
ATOM 1502 N N . THR A 1 202 ? -17.984 4.550 4.768 1.00 98.12 202 THR A N 1
ATOM 1503 C CA . THR A 1 202 ? -16.615 4.344 5.243 1.00 98.12 202 THR A CA 1
ATOM 1504 C C . THR A 1 202 ? -15.974 3.047 4.733 1.00 98.12 202 THR A C 1
ATOM 1506 O O . THR A 1 202 ? -14.897 2.668 5.198 1.00 98.12 202 THR A O 1
ATOM 1509 N N . VAL A 1 203 ? -16.609 2.347 3.785 1.00 98.12 203 VAL A N 1
ATOM 1510 C CA . VAL A 1 203 ? -16.100 1.101 3.197 1.00 98.12 203 VAL A CA 1
ATOM 1511 C C . VAL A 1 203 ? -15.855 1.279 1.702 1.00 98.12 203 VAL A C 1
ATOM 1513 O O . VAL A 1 203 ? -16.780 1.366 0.892 1.00 98.12 203 VAL A O 1
ATOM 1516 N N . LEU A 1 204 ? -14.579 1.255 1.326 1.00 97.75 204 LEU A N 1
ATOM 1517 C CA . LEU A 1 204 ? -14.125 1.273 -0.057 1.00 97.75 204 LEU A CA 1
ATOM 1518 C C . LEU A 1 204 ? -13.926 -0.156 -0.562 1.00 97.75 204 LEU A C 1
ATOM 1520 O O . LEU A 1 204 ? -13.066 -0.884 -0.070 1.00 97.75 204 LEU A O 1
ATOM 1524 N N . ARG A 1 205 ? -14.681 -0.553 -1.581 1.00 96.56 205 ARG A N 1
ATOM 1525 C CA . ARG A 1 205 ? -14.472 -1.799 -2.327 1.00 96.56 205 ARG A CA 1
ATOM 1526 C C . ARG A 1 205 ? -13.422 -1.563 -3.401 1.00 96.56 205 ARG A C 1
ATOM 1528 O O . ARG A 1 205 ? -13.574 -0.655 -4.214 1.00 96.56 205 ARG A O 1
ATOM 1535 N N . LEU A 1 206 ? -12.371 -2.372 -3.403 1.00 94.69 206 LEU A N 1
ATOM 1536 C CA . LEU A 1 206 ? -11.317 -2.354 -4.412 1.00 94.69 206 LEU A CA 1
ATOM 1537 C C . LEU A 1 206 ? -11.688 -3.260 -5.589 1.00 94.69 206 LEU A C 1
ATOM 1539 O O . LEU A 1 206 ? -12.502 -4.177 -5.469 1.00 94.69 206 LEU A O 1
ATOM 1543 N N . SER A 1 207 ? -11.045 -3.030 -6.730 1.00 89.69 207 SER A N 1
ATOM 1544 C CA . SER A 1 207 ? -11.305 -3.763 -7.974 1.00 89.69 207 SER A CA 1
ATOM 1545 C C . SER A 1 207 ? -11.041 -5.268 -7.873 1.00 89.69 207 SER A C 1
ATOM 1547 O O . SER A 1 207 ? -11.675 -6.043 -8.583 1.00 89.69 207 SER A O 1
ATOM 1549 N N . GLY A 1 208 ? -10.126 -5.692 -6.994 1.00 87.38 208 GLY A N 1
ATOM 1550 C CA . GLY A 1 208 ? -9.800 -7.102 -6.747 1.00 87.38 208 GLY A CA 1
ATOM 1551 C C . GLY A 1 208 ? -10.739 -7.815 -5.765 1.00 87.38 208 GLY A C 1
ATOM 1552 O O . GLY A 1 208 ? -10.472 -8.954 -5.395 1.00 87.38 208 GLY A O 1
ATOM 1553 N N . GLY A 1 209 ? -11.818 -7.163 -5.319 1.00 89.69 209 GLY A N 1
ATOM 1554 C CA . GLY A 1 209 ? -12.777 -7.721 -4.359 1.00 89.69 209 GLY A CA 1
ATOM 1555 C C . GLY A 1 209 ? -12.387 -7.546 -2.887 1.00 89.69 209 GLY A C 1
ATOM 1556 O O . GLY A 1 209 ? -13.181 -7.884 -2.010 1.00 89.69 209 GLY A O 1
ATOM 1557 N N . GLN A 1 210 ? -11.205 -6.992 -2.597 1.00 93.56 210 GLN A N 1
ATOM 1558 C CA . GLN A 1 210 ? -10.817 -6.576 -1.246 1.00 93.56 210 GLN A CA 1
ATOM 1559 C C . GLN A 1 210 ? -11.549 -5.300 -0.821 1.00 93.56 210 GLN A C 1
ATOM 1561 O O . GLN A 1 210 ? -12.092 -4.564 -1.648 1.00 93.56 210 GLN A O 1
ATOM 1566 N N . THR A 1 211 ? -11.506 -4.987 0.472 1.00 96.56 211 THR A N 1
ATOM 1567 C CA . THR A 1 211 ? -12.046 -3.730 1.005 1.00 96.56 211 THR A CA 1
ATOM 1568 C C . THR A 1 211 ? -11.032 -2.947 1.837 1.00 96.56 211 THR A C 1
ATOM 1570 O O . THR A 1 211 ? -10.124 -3.506 2.447 1.00 96.56 211 THR A O 1
ATOM 1573 N N . MET A 1 212 ? -11.198 -1.630 1.883 1.00 98.12 212 MET A N 1
ATOM 1574 C CA . MET A 1 212 ? -10.581 -0.762 2.881 1.00 98.12 212 MET A CA 1
ATOM 1575 C C . MET A 1 212 ? -11.699 -0.180 3.741 1.00 98.12 212 MET A C 1
ATOM 1577 O O . MET A 1 212 ? -12.643 0.401 3.209 1.00 98.12 212 MET A O 1
ATOM 1581 N N . ARG A 1 213 ? -11.611 -0.354 5.058 1.00 98.31 213 ARG A N 1
ATOM 1582 C CA . ARG A 1 213 ? -12.573 0.181 6.024 1.00 98.31 213 ARG A CA 1
ATOM 1583 C C . ARG A 1 213 ? -11.937 1.311 6.806 1.00 98.31 213 ARG A C 1
ATOM 1585 O O . ARG A 1 213 ? -10.827 1.159 7.308 1.00 98.31 213 ARG A O 1
ATOM 1592 N N . PHE A 1 214 ? -12.652 2.414 6.943 1.00 98.56 214 PHE A N 1
ATOM 1593 C CA . PHE A 1 214 ? -12.219 3.570 7.712 1.00 98.56 214 PHE A CA 1
ATOM 1594 C C . PHE A 1 214 ? -13.088 3.664 8.964 1.00 98.56 214 PHE A C 1
ATOM 1596 O O . PHE A 1 214 ? -14.314 3.636 8.882 1.00 98.56 214 PHE A O 1
ATOM 1603 N N . ILE A 1 215 ? -12.465 3.715 10.137 1.00 97.94 215 ILE A N 1
ATOM 1604 C CA . ILE A 1 215 ? -13.185 3.683 11.415 1.00 97.94 215 ILE A CA 1
ATOM 1605 C C . ILE A 1 215 ? -12.795 4.857 12.294 1.00 97.94 215 ILE A C 1
ATOM 1607 O O . ILE A 1 215 ? -11.670 5.339 12.229 1.00 97.94 215 ILE A O 1
ATOM 1611 N N . GLU A 1 216 ? -13.699 5.280 13.167 1.00 97.62 216 GLU A N 1
ATOM 1612 C CA . GLU A 1 216 ? -13.378 6.301 14.160 1.00 97.62 216 GLU A CA 1
ATOM 1613 C C . GLU A 1 216 ? -12.220 5.844 15.066 1.00 97.62 216 GLU A C 1
ATOM 1615 O O . GLU A 1 216 ? -12.266 4.732 15.617 1.00 97.62 216 GLU A O 1
ATOM 1620 N N . PRO A 1 217 ? -11.178 6.672 15.262 1.00 94.75 217 PRO A N 1
ATOM 1621 C CA . PRO A 1 217 ? -10.123 6.357 16.207 1.00 94.75 217 PRO A CA 1
ATOM 1622 C C . PRO A 1 217 ? -10.696 6.322 17.626 1.00 94.75 217 PRO A C 1
ATOM 1624 O O . PRO A 1 217 ? -11.331 7.261 18.105 1.00 94.75 217 PRO A O 1
ATOM 1627 N N . GLN A 1 218 ? -10.441 5.232 18.342 1.00 91.25 218 GLN A N 1
ATOM 1628 C CA . GLN A 1 218 ? -10.825 5.141 19.747 1.00 91.25 218 GLN A CA 1
ATOM 1629 C C . GLN A 1 218 ? -9.807 5.877 20.634 1.00 91.25 218 GLN A C 1
ATOM 1631 O O . GLN A 1 218 ? -8.600 5.794 20.371 1.00 91.25 218 GLN A O 1
ATOM 1636 N N . PRO A 1 219 ? -10.253 6.528 21.727 1.00 88.50 219 PRO A N 1
ATOM 1637 C CA . PRO A 1 219 ? -9.347 7.087 22.724 1.00 88.50 219 PRO A CA 1
ATOM 1638 C C . PRO A 1 219 ? -8.343 6.036 23.209 1.00 88.50 219 PRO A C 1
ATOM 1640 O O . PRO A 1 219 ? -8.701 4.880 23.441 1.00 88.50 219 PRO A O 1
ATOM 1643 N N . ASP A 1 220 ? -7.077 6.435 23.332 1.00 85.50 220 ASP A N 1
ATOM 1644 C CA . ASP A 1 220 ? -5.967 5.592 23.801 1.00 85.50 220 ASP A CA 1
ATOM 1645 C C . ASP A 1 220 ? -5.689 4.326 22.958 1.00 85.50 220 ASP A C 1
ATOM 1647 O O . ASP A 1 220 ? -4.955 3.428 23.386 1.00 85.50 220 ASP A O 1
ATOM 1651 N N . LYS A 1 221 ? -6.241 4.237 21.740 1.00 89.88 221 LYS A N 1
ATOM 1652 C CA . LYS A 1 221 ? -5.913 3.192 20.762 1.00 89.88 221 LYS A CA 1
ATOM 1653 C C . LYS A 1 221 ? -4.960 3.706 19.687 1.00 89.88 221 LYS A C 1
ATOM 1655 O O . LYS A 1 221 ? -4.730 4.903 19.524 1.00 89.88 221 LYS A O 1
ATOM 1660 N N . LYS A 1 222 ? -4.349 2.760 18.968 1.00 91.06 222 LYS A N 1
ATOM 1661 C CA . LYS A 1 222 ? -3.458 3.069 17.845 1.00 91.06 222 LYS A CA 1
ATOM 1662 C C . LYS A 1 222 ? -4.267 3.623 16.669 1.00 91.06 222 LYS A C 1
ATOM 1664 O O . LYS A 1 222 ? -5.437 3.295 16.510 1.00 91.06 222 LYS A O 1
ATOM 1669 N N . THR A 1 223 ? -3.606 4.434 15.853 1.00 94.62 223 THR A N 1
ATOM 1670 C CA . THR A 1 223 ? -4.119 5.019 14.604 1.00 94.62 223 THR A CA 1
ATOM 1671 C C . THR A 1 223 ? -3.283 4.507 13.428 1.00 94.62 223 THR A C 1
ATOM 1673 O O . THR A 1 223 ? -2.155 4.057 13.641 1.00 94.62 223 THR A O 1
ATOM 1676 N N . GLY A 1 224 ? -3.766 4.650 12.197 1.00 95.81 224 GLY A N 1
ATOM 1677 C CA . GLY A 1 224 ? -3.163 4.064 10.998 1.00 95.81 224 GLY A CA 1
ATOM 1678 C C . GLY A 1 224 ? -3.833 2.736 10.661 1.00 95.81 224 GLY A C 1
ATOM 1679 O O . GLY A 1 224 ? -5.041 2.609 10.830 1.00 95.81 224 GLY A O 1
ATOM 1680 N N . VAL A 1 225 ? -3.069 1.741 10.209 1.00 97.69 225 VAL A N 1
ATOM 1681 C CA . VAL A 1 225 ? -3.609 0.395 9.968 1.00 97.69 225 VAL A CA 1
ATOM 1682 C C . VAL A 1 225 ? -3.741 -0.333 11.304 1.00 97.69 225 VAL A C 1
ATOM 1684 O O . VAL A 1 225 ? -2.745 -0.601 11.979 1.00 97.69 225 VAL A O 1
ATOM 1687 N N . VAL A 1 226 ? -4.977 -0.650 11.683 1.00 97.50 226 VAL A N 1
ATOM 1688 C CA . VAL A 1 226 ? -5.319 -1.244 12.987 1.00 97.50 226 VAL A CA 1
ATOM 1689 C C . VAL A 1 226 ? -5.944 -2.628 12.869 1.00 97.50 226 VAL A C 1
ATOM 1691 O O . VAL A 1 226 ? -5.895 -3.395 13.833 1.00 97.50 226 VAL A O 1
ATOM 1694 N N . GLY A 1 227 ? -6.468 -2.972 11.694 1.00 97.81 227 GLY A N 1
ATOM 1695 C CA . GLY A 1 227 ? -7.066 -4.270 11.420 1.00 97.81 227 GLY A CA 1
ATOM 1696 C C . GLY A 1 227 ? -6.713 -4.787 10.032 1.00 97.81 227 GLY A C 1
ATOM 1697 O O . GLY A 1 227 ? -6.500 -4.016 9.097 1.00 97.81 227 GLY A O 1
ATOM 1698 N N . VAL A 1 228 ? -6.640 -6.106 9.911 1.00 97.50 228 VAL A N 1
ATOM 1699 C CA . VAL A 1 228 ? -6.425 -6.829 8.664 1.00 97.50 228 VAL A CA 1
ATOM 1700 C C . VAL A 1 228 ? -7.295 -8.077 8.676 1.00 97.50 228 VAL A C 1
ATOM 1702 O O . VAL A 1 228 ? -7.179 -8.914 9.570 1.00 97.50 228 VAL A O 1
ATOM 1705 N N . ASP A 1 229 ? -8.097 -8.245 7.634 1.00 96.44 229 ASP A N 1
ATOM 1706 C CA . ASP A 1 229 ? -8.835 -9.480 7.415 1.00 96.44 229 ASP A CA 1
ATOM 1707 C C . ASP A 1 229 ? -8.158 -10.299 6.325 1.00 96.44 229 ASP A C 1
ATOM 1709 O O . ASP A 1 229 ? -7.712 -9.779 5.299 1.00 96.44 229 ASP A O 1
ATOM 1713 N N . LEU A 1 230 ? -8.117 -11.605 6.540 1.00 93.62 230 LEU A N 1
ATOM 1714 C CA . LEU A 1 230 ? -7.581 -12.588 5.617 1.00 93.62 230 LEU A CA 1
ATOM 1715 C C . LEU A 1 230 ? -8.699 -13.549 5.228 1.00 93.62 230 LEU A C 1
ATOM 1717 O O . LEU A 1 230 ? -9.389 -14.080 6.100 1.00 93.62 230 LEU A O 1
ATOM 1721 N N . TRP A 1 231 ? -8.852 -13.830 3.936 1.00 91.31 231 TRP A N 1
ATOM 1722 C CA . TRP A 1 231 ? -9.775 -14.877 3.506 1.00 91.31 231 TRP A CA 1
ATOM 1723 C C . TRP A 1 231 ? -9.281 -16.229 4.008 1.00 91.31 231 TRP A C 1
ATOM 1725 O O . TRP A 1 231 ? -8.123 -16.597 3.781 1.00 91.31 231 TRP A O 1
ATOM 1735 N N . ALA A 1 232 ? -10.149 -16.974 4.680 1.00 89.94 232 ALA A N 1
ATOM 1736 C CA . ALA A 1 232 ? -9.894 -18.341 5.088 1.00 89.94 232 ALA A CA 1
ATOM 1737 C C . ALA A 1 232 ? -9.791 -19.245 3.852 1.00 89.94 232 ALA A C 1
ATOM 1739 O O . ALA A 1 232 ? -10.583 -19.145 2.913 1.00 89.94 232 ALA A O 1
ATOM 1740 N N . ALA A 1 233 ? -8.815 -20.151 3.850 1.00 85.31 233 ALA A N 1
ATOM 1741 C CA . ALA A 1 233 ? -8.717 -21.156 2.801 1.00 85.31 233 ALA A CA 1
ATOM 1742 C C . ALA A 1 233 ? -9.913 -22.130 2.877 1.00 85.31 233 ALA A C 1
ATOM 1744 O O . ALA A 1 233 ? -10.254 -22.579 3.974 1.00 85.31 233 ALA A O 1
ATOM 1745 N N . PRO A 1 234 ? -10.540 -22.505 1.745 1.00 81.25 234 PRO A N 1
ATOM 1746 C CA . PRO A 1 234 ? -11.670 -23.429 1.749 1.00 81.25 234 PRO A CA 1
ATOM 1747 C C . PRO A 1 234 ? -11.351 -24.745 2.467 1.00 81.25 234 PRO A C 1
ATOM 1749 O O . PRO A 1 234 ? -10.331 -25.382 2.200 1.00 81.25 234 PRO A O 1
ATOM 1752 N N . GLY A 1 235 ? -12.233 -25.156 3.382 1.00 78.06 235 GLY A N 1
ATOM 1753 C CA . GLY A 1 235 ? -12.080 -26.399 4.144 1.00 78.06 235 GLY A CA 1
ATOM 1754 C C . GLY A 1 235 ? -10.910 -26.405 5.135 1.00 78.06 235 GLY A C 1
ATOM 1755 O O . GLY A 1 235 ? -10.507 -27.482 5.576 1.00 78.06 235 GLY A O 1
ATOM 1756 N N . CYS A 1 236 ? -10.338 -25.244 5.476 1.00 74.31 236 CYS A N 1
ATOM 1757 C CA . CYS A 1 236 ? -9.293 -25.176 6.486 1.00 74.31 236 CYS A CA 1
ATOM 1758 C C . CYS A 1 236 ? -9.842 -25.353 7.906 1.00 74.31 236 CYS A C 1
ATOM 1760 O O . CYS A 1 236 ? -10.894 -24.825 8.266 1.00 74.31 236 CYS A O 1
ATOM 1762 N N . ASP A 1 237 ? -9.069 -26.032 8.754 1.00 75.06 237 ASP A N 1
ATOM 1763 C CA . ASP A 1 237 ? -9.232 -25.893 10.198 1.00 75.06 237 ASP A CA 1
ATOM 1764 C C . ASP A 1 237 ? -8.766 -24.486 10.586 1.00 75.06 237 ASP A C 1
ATOM 1766 O O . ASP A 1 237 ? -7.553 -24.237 10.657 1.00 75.06 237 ASP A O 1
ATOM 1770 N N . ARG A 1 238 ? -9.707 -23.573 10.851 1.00 80.38 238 ARG A N 1
ATOM 1771 C CA . ARG A 1 238 ? -9.406 -22.242 11.394 1.00 80.38 238 ARG A CA 1
ATOM 1772 C C . ARG A 1 238 ? -8.574 -22.401 12.669 1.00 80.38 238 ARG A C 1
ATOM 1774 O O . ARG A 1 238 ? -9.052 -22.890 13.689 1.00 80.38 238 ARG A O 1
ATOM 1781 N N . LYS A 1 239 ? -7.288 -22.042 12.600 1.00 76.12 239 LYS A N 1
ATOM 1782 C CA . LYS A 1 239 ? -6.367 -22.112 13.752 1.00 76.12 239 LYS A CA 1
ATOM 1783 C C . LYS A 1 239 ? -6.526 -20.921 14.698 1.00 76.12 239 LYS A C 1
ATOM 1785 O O . LYS A 1 239 ? -6.080 -20.999 15.837 1.00 76.12 239 LYS A O 1
ATOM 1790 N N . PHE A 1 240 ? -7.144 -19.845 14.221 1.00 87.56 240 PHE A N 1
ATOM 1791 C CA . PHE A 1 240 ? -7.528 -18.660 14.975 1.00 87.56 240 PHE A CA 1
ATOM 1792 C C . PHE A 1 240 ? -8.721 -18.006 14.272 1.00 87.56 240 PHE A C 1
ATOM 1794 O O . PHE A 1 240 ? -8.814 -18.075 13.048 1.00 87.56 240 PHE A O 1
ATOM 1801 N N . ASP A 1 241 ? -9.599 -17.355 15.029 1.00 88.81 241 ASP A N 1
ATOM 1802 C CA . ASP A 1 241 ? -10.623 -16.472 14.454 1.00 88.81 241 ASP A CA 1
ATOM 1803 C C . ASP A 1 241 ? -10.114 -15.036 14.399 1.00 88.81 241 ASP A C 1
ATOM 1805 O O . ASP A 1 241 ? -10.262 -14.354 13.389 1.00 88.81 241 ASP A O 1
ATOM 1809 N N . SER A 1 242 ? -9.437 -14.606 15.466 1.00 94.62 242 SER A N 1
ATOM 1810 C CA . SER A 1 242 ? -8.755 -13.323 15.537 1.00 94.62 242 SER A CA 1
ATOM 1811 C C . SER A 1 242 ? -7.502 -13.408 16.411 1.00 94.62 242 SER A C 1
ATOM 1813 O O . SER A 1 242 ? -7.443 -14.203 17.353 1.00 94.62 242 SER A O 1
ATOM 1815 N N . MET A 1 243 ? -6.491 -12.597 16.106 1.00 95.06 243 MET A N 1
ATOM 1816 C CA . MET A 1 243 ? -5.285 -12.430 16.919 1.00 95.06 243 MET A CA 1
ATOM 1817 C C . MET A 1 243 ? -4.771 -10.992 16.846 1.00 95.06 243 MET A C 1
ATOM 1819 O O . MET A 1 243 ? -4.917 -10.330 15.824 1.00 95.06 243 MET A O 1
ATOM 1823 N N . ASN A 1 244 ? -4.113 -10.507 17.900 1.00 94.56 244 ASN A N 1
ATOM 1824 C CA . ASN A 1 244 ? -3.363 -9.254 17.828 1.00 94.56 244 ASN A CA 1
ATOM 1825 C C . ASN A 1 244 ? -1.878 -9.556 17.617 1.00 94.56 244 ASN A C 1
ATOM 1827 O O . ASN A 1 244 ? -1.270 -10.276 18.409 1.00 94.56 244 ASN A O 1
ATOM 1831 N N . PHE A 1 245 ? -1.301 -9.003 16.555 1.00 91.44 245 PHE A N 1
ATOM 1832 C CA . PHE A 1 245 ? 0.108 -9.166 16.222 1.00 91.44 245 PHE A CA 1
ATOM 1833 C C . PHE A 1 245 ? 0.679 -7.824 15.767 1.00 91.44 245 PHE A C 1
ATOM 1835 O O . PHE A 1 245 ? 0.114 -7.171 14.889 1.00 91.44 245 PHE A O 1
ATOM 1842 N N . CYS A 1 246 ? 1.781 -7.401 16.397 1.00 91.69 246 CYS A N 1
ATOM 1843 C CA . CYS A 1 246 ? 2.450 -6.123 16.130 1.00 91.69 246 CYS A CA 1
ATOM 1844 C C . CYS A 1 246 ? 1.497 -4.909 16.149 1.00 91.69 246 CYS A C 1
ATOM 1846 O O . CYS A 1 246 ? 1.598 -4.005 15.324 1.00 91.69 246 CYS A O 1
ATOM 1848 N N . GLY A 1 247 ? 0.546 -4.891 17.093 1.00 91.44 247 GLY A N 1
ATOM 1849 C CA . GLY A 1 247 ? -0.396 -3.783 17.264 1.00 91.44 247 GLY A CA 1
ATOM 1850 C C . GLY A 1 247 ? -1.523 -3.717 16.231 1.00 91.44 247 GLY A C 1
ATOM 1851 O O . GLY A 1 247 ? -2.264 -2.739 16.245 1.00 91.44 247 GLY A O 1
ATOM 1852 N N . VAL A 1 248 ? -1.668 -4.740 15.385 1.00 96.62 248 VAL A N 1
ATOM 1853 C CA . VAL A 1 248 ? -2.735 -4.887 14.386 1.00 96.62 248 VAL A CA 1
ATOM 1854 C C . VAL A 1 248 ? -3.590 -6.097 14.753 1.00 96.62 248 VAL A C 1
ATOM 1856 O O . VAL A 1 248 ? -3.066 -7.131 15.175 1.00 96.62 248 VAL A O 1
ATOM 1859 N N . THR A 1 249 ? -4.906 -5.973 14.616 1.00 97.25 249 THR A N 1
ATOM 1860 C CA . THR A 1 249 ? -5.846 -7.086 14.779 1.00 97.25 249 THR A CA 1
ATOM 1861 C C . THR A 1 249 ? -5.980 -7.834 13.459 1.00 97.25 249 THR A C 1
ATOM 1863 O O . THR A 1 249 ? -6.300 -7.240 12.440 1.00 97.25 249 THR A O 1
ATOM 1866 N N . TRP A 1 250 ? -5.735 -9.135 13.472 1.00 96.00 250 TRP A N 1
ATOM 1867 C CA . TRP A 1 250 ? -5.806 -10.014 12.312 1.00 96.00 250 TRP A CA 1
ATOM 1868 C C . TRP A 1 250 ? -6.998 -10.942 12.459 1.00 96.00 250 TRP A C 1
ATOM 1870 O O . TRP A 1 250 ? -7.106 -11.591 13.498 1.00 96.00 250 TRP A O 1
ATOM 1880 N N . THR A 1 251 ? -7.841 -11.054 11.439 1.00 96.12 251 THR A N 1
ATOM 1881 C CA . THR A 1 251 ? -9.064 -11.872 11.482 1.00 96.12 251 THR A CA 1
ATOM 1882 C C . THR A 1 251 ? -9.123 -12.818 10.286 1.00 96.12 251 THR A C 1
ATOM 1884 O O . THR A 1 251 ? -8.788 -12.423 9.171 1.00 96.12 251 THR A O 1
ATOM 1887 N N . LEU A 1 252 ? -9.560 -14.065 10.494 1.00 93.31 252 LEU A N 1
ATOM 1888 C CA . LEU A 1 252 ? -9.942 -14.950 9.388 1.00 93.31 252 LEU A CA 1
ATOM 1889 C C . LEU A 1 252 ? -11.422 -14.758 9.056 1.00 93.31 252 LEU A C 1
ATOM 1891 O O . LEU A 1 252 ? -12.296 -14.999 9.893 1.00 93.31 252 LEU A O 1
ATOM 1895 N N . VAL A 1 253 ? -11.707 -14.387 7.813 1.00 93.31 253 VAL A N 1
ATOM 1896 C CA . VAL A 1 253 ? -13.071 -14.211 7.300 1.00 93.31 253 VAL A CA 1
ATOM 1897 C C . VAL A 1 253 ? -13.363 -15.235 6.216 1.00 93.31 253 VAL A C 1
ATOM 1899 O O . VAL A 1 253 ? -12.457 -15.686 5.517 1.00 93.31 253 VAL A O 1
ATOM 1902 N N . ASP A 1 254 ? -14.624 -15.632 6.079 1.00 89.25 254 ASP A N 1
ATOM 1903 C CA . ASP A 1 254 ? -15.001 -16.516 4.980 1.00 89.25 254 ASP A CA 1
ATOM 1904 C C . ASP A 1 254 ? -14.867 -15.791 3.645 1.00 89.25 254 ASP A C 1
ATOM 1906 O O . ASP A 1 254 ? -15.000 -14.567 3.550 1.00 89.25 254 ASP A O 1
ATOM 1910 N N . HIS A 1 255 ? -14.603 -16.564 2.599 1.00 82.31 255 HIS A N 1
ATOM 1911 C CA . HIS A 1 255 ? -14.735 -16.040 1.254 1.00 82.31 255 HIS A CA 1
ATOM 1912 C C . HIS A 1 255 ? -16.211 -15.682 1.021 1.00 82.31 255 HIS A C 1
ATOM 1914 O O . HIS A 1 255 ? -17.079 -16.477 1.401 1.00 82.31 255 HIS A O 1
ATOM 1920 N N . PRO A 1 256 ? -16.531 -14.532 0.401 1.00 74.75 256 PRO A N 1
ATOM 1921 C CA . PRO A 1 256 ? -17.876 -14.332 -0.115 1.00 74.75 256 PRO A CA 1
ATOM 1922 C C . PRO A 1 256 ? -18.194 -15.511 -1.043 1.00 74.75 256 PRO A C 1
ATOM 1924 O O . PRO A 1 256 ? -17.370 -15.872 -1.890 1.00 74.75 256 PRO A O 1
ATOM 1927 N N . SER A 1 257 ? -19.334 -16.162 -0.810 1.00 60.97 257 SER A N 1
ATOM 1928 C CA . SER A 1 257 ? -19.834 -17.220 -1.686 1.00 60.97 257 SER A CA 1
ATOM 1929 C C . SER A 1 257 ? -19.970 -16.660 -3.100 1.00 60.97 257 SER A C 1
ATOM 1931 O O . SER A 1 257 ? -20.572 -15.595 -3.250 1.00 60.97 257 SER A O 1
ATOM 1933 N N . GLU A 1 258 ? -19.394 -17.354 -4.087 1.00 48.31 258 GLU A N 1
ATOM 1934 C CA . GLU A 1 258 ? -19.591 -17.053 -5.516 1.00 48.31 258 GLU A CA 1
ATOM 1935 C C . GLU A 1 258 ? -21.077 -17.007 -5.899 1.00 48.31 258 GLU A C 1
ATOM 1937 O O . GLU A 1 258 ? -21.860 -17.834 -5.367 1.00 48.31 258 GLU A O 1
#